Protein AF-A0A495J4G0-F1 (afdb_monomer)

Solvent-accessible surface area (backbone atoms only — not comparable to full-atom values): 15617 Å² total; per-residue (Å²): 133,83,73,42,35,78,76,38,64,40,70,70,38,23,49,53,36,48,46,42,37,74,75,69,42,95,67,77,63,79,20,62,27,40,72,68,53,30,53,53,43,18,54,50,26,50,77,69,77,44,84,57,79,32,56,48,41,74,70,51,37,48,70,65,69,39,56,66,73,53,63,82,43,43,45,28,32,48,46,50,63,84,43,67,72,68,42,60,78,54,37,58,76,72,38,59,36,37,38,30,38,38,18,34,32,61,70,50,60,38,87,38,26,70,60,52,57,51,52,34,55,77,56,71,35,30,31,29,44,28,31,41,63,42,80,72,101,38,58,33,69,49,30,43,51,36,44,57,74,65,66,80,67,53,82,39,72,47,29,40,47,47,28,44,36,55,61,88,45,86,63,66,75,59,46,68,54,38,54,86,38,22,71,61,46,50,47,40,53,52,50,31,45,54,52,46,21,72,74,62,72,35,76,33,27,42,31,33,35,54,64,47,43,43,71,43,54,60,57,66,79,92,54,56,88,42,51,31,29,37,47,32,76,46,75,55,83,56,79,74,50,79,74,43,93,67,58,46,30,36,36,37,27,78,68,28,80,54,94,27,38,81,61,58,36,35,28,29,32,35,59,52,54,70,70,53,53,51,38,54,7,30,52,77,52,70,86,86,128

Mean predicted aligned error: 11.17 Å

pLDDT: mean 90.35, std 12.32, range [34.84, 98.94]

Structure (mmCIF, N/CA/C/O backbone):
data_AF-A0A495J4G0-F1
#
_entry.id   AF-A0A495J4G0-F1
#
loop_
_atom_site.group_PDB
_atom_site.id
_atom_site.type_symbol
_atom_site.label_atom_id
_atom_site.label_alt_id
_atom_site.label_comp_id
_atom_site.label_asym_id
_atom_site.label_entity_id
_atom_site.label_seq_id
_atom_site.pdbx_PDB_ins_code
_atom_site.Cartn_x
_atom_site.Cartn_y
_atom_site.Cartn_z
_atom_site.occupancy
_atom_site.B_iso_or_equiv
_atom_site.auth_seq_id
_atom_site.auth_comp_id
_atom_site.auth_asym_id
_atom_site.auth_atom_id
_atom_site.pdbx_PDB_model_num
ATOM 1 N N . MET A 1 1 ? -2.382 1.631 24.108 1.00 50.94 1 MET A N 1
ATOM 2 C CA . MET A 1 1 ? -1.758 2.689 24.933 1.00 50.94 1 MET A CA 1
ATOM 3 C C . MET A 1 1 ? -1.250 2.067 26.217 1.00 50.94 1 MET A C 1
ATOM 5 O O . MET A 1 1 ? -1.996 1.306 26.824 1.00 50.94 1 MET A O 1
ATOM 9 N N . ASN A 1 2 ? -0.017 2.387 26.614 1.00 50.66 2 ASN A N 1
ATOM 10 C CA . ASN A 1 2 ? 0.461 2.075 27.957 1.00 50.66 2 ASN A CA 1
ATOM 11 C C . ASN A 1 2 ? -0.136 3.088 28.933 1.00 50.66 2 ASN A C 1
ATOM 13 O O . ASN A 1 2 ? -0.116 4.291 28.695 1.00 50.66 2 ASN A O 1
ATOM 17 N N . LEU A 1 3 ? -0.702 2.571 30.010 1.00 75.25 3 LEU A N 1
ATOM 18 C CA . LEU A 1 3 ? -1.289 3.334 31.098 1.00 75.25 3 LEU A CA 1
ATOM 19 C C . LEU A 1 3 ? -0.173 4.097 31.832 1.00 75.25 3 LEU A C 1
ATOM 21 O O . LEU A 1 3 ? 0.783 3.471 32.294 1.00 75.25 3 LEU A O 1
ATOM 25 N N . LEU A 1 4 ? -0.264 5.431 31.914 1.00 85.38 4 LEU A N 1
ATOM 26 C CA . LEU A 1 4 ? 0.698 6.220 32.694 1.00 85.38 4 LEU A CA 1
ATOM 27 C C . LEU A 1 4 ? 0.181 6.393 34.119 1.00 85.38 4 LEU A C 1
ATOM 29 O O . LEU A 1 4 ? -0.957 6.808 34.341 1.00 85.38 4 LEU A O 1
ATOM 33 N N . GLN A 1 5 ? 1.031 6.074 35.084 1.00 87.75 5 GLN A N 1
ATOM 34 C CA . GLN A 1 5 ? 0.703 6.095 36.504 1.00 87.75 5 GLN A CA 1
ATOM 35 C C . GLN A 1 5 ? 1.954 6.391 37.331 1.00 87.75 5 GLN A C 1
ATOM 37 O O . GLN A 1 5 ? 3.056 6.506 36.798 1.00 87.75 5 GLN A O 1
ATOM 42 N N . LEU A 1 6 ? 1.792 6.488 38.650 1.00 86.62 6 LEU A N 1
ATOM 43 C CA . LEU A 1 6 ? 2.905 6.689 39.574 1.00 86.62 6 LEU A CA 1
ATOM 44 C C . LEU A 1 6 ? 4.044 5.686 39.303 1.00 86.62 6 LEU A C 1
ATOM 46 O O . LEU A 1 6 ? 3.823 4.476 39.278 1.00 86.62 6 LEU A O 1
ATOM 50 N N . GLY A 1 7 ? 5.256 6.203 39.107 1.00 82.38 7 GLY A N 1
ATOM 51 C CA . GLY A 1 7 ? 6.447 5.414 38.781 1.00 82.38 7 GLY A CA 1
ATOM 52 C C . GLY A 1 7 ? 6.726 5.243 37.283 1.00 82.38 7 GLY A C 1
ATOM 53 O O . GLY A 1 7 ? 7.838 4.842 36.938 1.00 82.38 7 GLY 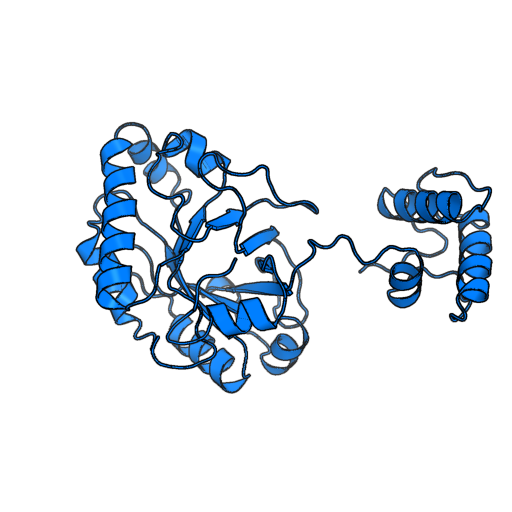A O 1
ATOM 54 N N . SER A 1 8 ? 5.787 5.586 36.391 1.00 86.50 8 SER A N 1
ATOM 55 C CA . SER A 1 8 ? 6.061 5.709 34.952 1.00 86.50 8 SER A CA 1
ATOM 56 C C . SER A 1 8 ? 7.143 6.765 34.701 1.00 86.50 8 SER A C 1
ATOM 58 O O . SER A 1 8 ? 7.200 7.783 35.392 1.00 86.50 8 SER A O 1
ATOM 60 N N . GLN A 1 9 ? 7.994 6.548 33.698 1.00 85.38 9 GLN A N 1
ATOM 61 C CA . GLN A 1 9 ? 9.044 7.491 33.300 1.00 85.38 9 GLN A CA 1
ATOM 62 C C . GLN A 1 9 ? 9.188 7.523 31.774 1.00 85.38 9 GLN A C 1
ATOM 64 O O . GLN A 1 9 ? 8.822 6.560 31.100 1.00 85.38 9 GLN A O 1
ATOM 69 N N . GLY A 1 10 ? 9.744 8.607 31.236 1.00 71.69 10 GLY A N 1
ATOM 70 C CA . GLY A 1 10 ? 10.072 8.754 29.818 1.00 71.69 10 GLY A CA 1
ATOM 71 C C . GLY A 1 10 ? 9.311 9.879 29.117 1.00 71.69 10 GLY A C 1
ATOM 72 O O . GLY A 1 10 ? 8.602 10.676 29.732 1.00 71.69 10 GLY A O 1
ATOM 73 N N . SER A 1 11 ? 9.468 9.949 27.796 1.00 70.12 11 SER A N 1
ATOM 74 C CA . SER A 1 11 ? 8.946 11.046 26.970 1.00 70.12 11 SER A CA 1
ATOM 75 C C . SER A 1 11 ? 7.420 11.171 27.006 1.00 70.12 11 SER A C 1
ATOM 77 O O . SER A 1 11 ? 6.904 12.283 26.943 1.00 70.12 11 SER A O 1
ATOM 79 N N . ASP A 1 12 ? 6.684 10.070 27.168 1.00 75.94 12 ASP A N 1
ATOM 80 C CA . ASP A 1 12 ? 5.218 10.112 27.261 1.00 75.94 12 ASP A CA 1
ATOM 81 C C . ASP A 1 12 ? 4.729 10.708 28.588 1.00 75.94 12 ASP A C 1
ATOM 83 O O . ASP A 1 12 ? 3.728 11.421 28.620 1.00 75.94 12 ASP A O 1
ATOM 87 N N . VAL A 1 13 ? 5.485 10.517 29.675 1.00 84.44 13 VAL A N 1
ATOM 88 C CA . VAL A 1 13 ? 5.234 11.212 30.944 1.00 84.44 13 VAL A CA 1
ATOM 89 C C . VAL A 1 13 ? 5.512 12.704 30.803 1.00 84.44 13 VAL A C 1
ATOM 91 O O . VAL A 1 13 ? 4.726 13.521 31.277 1.00 84.44 13 VAL A O 1
ATOM 94 N N . GLN A 1 14 ? 6.591 13.070 30.109 1.00 81.44 14 GLN A N 1
ATOM 95 C CA . GLN A 1 14 ? 6.932 14.471 29.873 1.00 81.44 14 GLN A CA 1
ATOM 96 C C . GLN A 1 14 ? 5.854 15.193 29.048 1.00 81.44 14 GLN A C 1
ATOM 98 O O . GLN A 1 14 ? 5.506 16.334 29.351 1.00 81.44 14 GLN A O 1
ATOM 103 N N . LYS A 1 15 ? 5.272 14.525 28.042 1.00 78.81 15 LYS A N 1
ATOM 104 C CA . LYS A 1 15 ? 4.130 15.048 27.269 1.00 78.81 15 LYS A CA 1
ATOM 105 C C . LYS A 1 15 ? 2.901 15.279 28.148 1.00 78.81 15 LYS A C 1
ATOM 107 O O . LYS A 1 15 ? 2.364 16.385 28.142 1.00 78.81 15 LYS A O 1
ATOM 112 N N . LEU A 1 16 ? 2.523 14.285 28.957 1.00 85.06 16 LEU A N 1
ATOM 113 C CA . LEU A 1 16 ? 1.426 14.414 29.919 1.00 85.06 16 LEU A CA 1
ATOM 114 C C . LEU A 1 16 ? 1.645 15.601 30.869 1.00 85.06 16 LEU A C 1
ATOM 116 O O . LEU A 1 16 ? 0.737 16.396 31.107 1.00 85.06 16 LEU A O 1
ATOM 120 N N . GLN A 1 17 ? 2.860 15.744 31.403 1.00 91.94 17 GLN A N 1
ATOM 121 C CA . GLN A 1 17 ? 3.210 16.857 32.284 1.00 91.94 17 GLN A CA 1
ATOM 122 C C . GLN A 1 17 ? 3.076 18.208 31.567 1.00 91.94 17 GLN A C 1
ATOM 124 O O . GLN A 1 17 ? 2.486 19.129 32.126 1.00 91.94 17 GLN A O 1
ATOM 129 N N . ASN A 1 18 ? 3.537 18.320 30.317 1.00 85.50 18 ASN A N 1
ATOM 130 C CA . ASN A 1 18 ? 3.384 19.535 29.511 1.00 85.50 18 ASN A CA 1
ATOM 131 C C . ASN A 1 18 ? 1.914 19.898 29.250 1.00 85.50 18 ASN A C 1
ATOM 133 O O . ASN A 1 18 ? 1.558 21.075 29.304 1.00 85.50 18 ASN A O 1
ATOM 137 N N . GLN A 1 19 ? 1.041 18.916 29.017 1.00 87.38 19 GLN A N 1
ATOM 138 C CA . GLN A 1 19 ? -0.396 19.168 28.846 1.00 87.38 19 GLN A CA 1
ATOM 139 C C . GLN A 1 19 ? -1.037 19.659 30.135 1.00 87.38 19 GLN A C 1
ATOM 141 O O . GLN A 1 19 ? -1.788 20.628 30.115 1.00 87.38 19 GLN A O 1
ATOM 146 N N . LEU A 1 20 ? -0.713 19.042 31.272 1.00 89.38 20 LEU A N 1
ATOM 147 C CA . LEU A 1 20 ? -1.178 19.522 32.572 1.00 89.38 20 LEU A CA 1
ATOM 148 C C . LEU A 1 20 ? -0.682 20.955 32.833 1.00 89.38 20 LEU A C 1
ATOM 150 O O . LEU A 1 20 ? -1.463 21.806 33.251 1.00 89.38 20 LEU A O 1
ATOM 154 N N . ILE A 1 21 ? 0.570 21.278 32.503 1.00 88.31 21 ILE A N 1
ATOM 155 C CA . ILE A 1 21 ? 1.082 22.656 32.596 1.00 88.31 21 ILE A CA 1
ATOM 156 C C . ILE A 1 21 ? 0.268 23.612 31.712 1.00 88.31 21 ILE A C 1
ATOM 158 O O . ILE A 1 21 ? -0.116 24.687 32.170 1.00 88.31 21 ILE A O 1
ATOM 162 N N . ALA A 1 22 ? -0.077 23.209 30.485 1.00 83.06 22 ALA A N 1
ATOM 163 C CA . ALA A 1 22 ? -0.925 23.997 29.588 1.00 83.06 22 ALA A CA 1
ATOM 164 C C . ALA A 1 22 ? -2.360 24.193 30.119 1.00 83.06 22 ALA A C 1
ATOM 166 O O . ALA A 1 22 ? -2.987 25.211 29.837 1.00 83.06 22 ALA A O 1
ATOM 167 N N . GLN A 1 23 ? -2.868 23.260 30.932 1.00 84.56 23 GLN A N 1
ATOM 168 C CA . GLN A 1 23 ? -4.138 23.396 31.661 1.00 84.56 23 GLN A CA 1
ATOM 169 C C . GLN A 1 23 ? -4.007 24.242 32.948 1.00 84.56 23 GLN A C 1
ATOM 171 O O . GLN A 1 23 ? -4.978 24.390 33.688 1.00 84.56 23 GLN A O 1
ATOM 176 N N . GLY A 1 24 ? -2.824 24.803 33.224 1.00 89.06 24 GLY A N 1
ATOM 177 C CA . GLY A 1 24 ? -2.555 25.705 34.347 1.00 89.06 24 GLY A CA 1
ATOM 178 C C . GLY A 1 24 ? -1.936 25.045 35.584 1.00 89.06 24 GLY A C 1
ATOM 179 O O . GLY A 1 24 ? -1.670 25.738 36.570 1.00 89.06 24 GLY A O 1
ATOM 180 N N . PHE A 1 25 ? -1.667 23.734 35.564 1.00 92.50 25 PHE A N 1
ATOM 181 C CA . PHE A 1 25 ? -1.083 23.034 36.712 1.00 92.50 25 PHE A CA 1
ATOM 182 C C . PHE A 1 25 ? 0.407 23.358 36.882 1.00 92.50 25 PHE A C 1
ATOM 184 O O . PHE A 1 25 ? 1.193 23.294 35.943 1.00 92.50 25 PHE A O 1
ATOM 191 N N . GLN A 1 26 ? 0.818 23.672 38.111 1.00 94.62 26 GLN A N 1
ATOM 192 C CA . GLN A 1 26 ? 2.204 24.026 38.435 1.00 94.62 26 GLN A CA 1
ATOM 193 C C . GLN A 1 26 ? 3.006 22.770 38.810 1.00 94.62 26 GLN A C 1
ATOM 195 O O . GLN A 1 26 ? 3.152 22.441 39.987 1.00 94.62 26 GLN A O 1
ATOM 200 N N . ILE A 1 27 ? 3.496 22.046 37.802 1.00 94.94 27 ILE A N 1
ATOM 201 C CA . ILE A 1 27 ? 4.360 20.863 37.951 1.00 94.94 27 ILE A CA 1
ATOM 202 C C . ILE A 1 27 ? 5.599 20.978 37.052 1.00 94.94 27 ILE A C 1
ATOM 204 O O . ILE A 1 27 ? 5.617 21.776 36.119 1.00 94.94 27 ILE A O 1
ATOM 208 N N . ALA A 1 28 ? 6.633 20.177 37.319 1.00 90.19 28 ALA A N 1
ATOM 209 C CA . ALA A 1 28 ? 7.776 20.040 36.418 1.00 90.19 28 ALA A CA 1
ATOM 210 C C . ALA A 1 28 ? 7.476 19.017 35.308 1.00 90.19 28 ALA A C 1
ATOM 212 O O . ALA A 1 28 ? 6.830 18.001 35.562 1.00 90.19 28 ALA A O 1
ATOM 213 N N . ALA A 1 29 ? 7.974 19.277 34.096 1.00 91.06 29 ALA A N 1
ATOM 214 C CA . ALA A 1 29 ? 7.963 18.335 32.975 1.00 91.06 29 ALA A CA 1
ATOM 215 C C . ALA A 1 29 ? 9.306 17.587 32.881 1.00 91.06 29 ALA A C 1
ATOM 217 O O . ALA A 1 29 ? 10.059 17.726 31.916 1.00 91.06 29 ALA A O 1
ATOM 218 N N . ASP A 1 30 ? 9.640 16.848 33.934 1.00 89.75 30 ASP A N 1
ATOM 219 C CA . ASP A 1 30 ? 10.908 16.124 34.095 1.00 89.75 30 ASP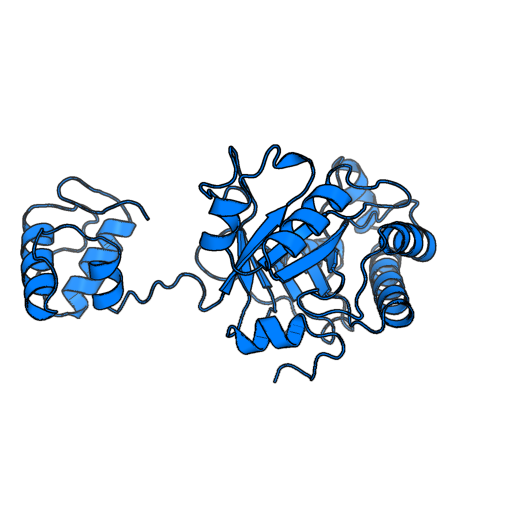 A CA 1
ATOM 220 C C . ASP A 1 30 ? 10.8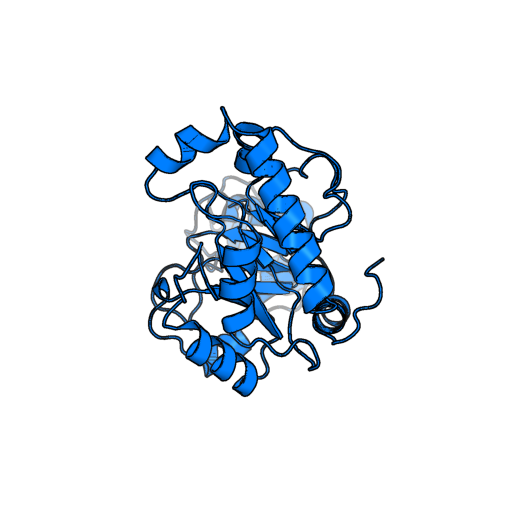88 14.698 33.514 1.00 89.75 30 ASP A C 1
ATOM 222 O O . ASP A 1 30 ? 11.903 14.004 33.535 1.00 89.75 30 ASP A O 1
ATOM 226 N N . GLY A 1 31 ? 9.747 14.258 32.976 1.00 86.38 31 GLY A N 1
ATOM 227 C CA . GLY A 1 31 ? 9.566 12.910 32.446 1.00 86.38 31 GLY A CA 1
ATOM 228 C C . GLY A 1 31 ? 9.432 11.836 33.525 1.00 86.38 31 GLY A C 1
ATOM 229 O O . GLY A 1 31 ? 9.519 10.656 33.194 1.00 86.38 31 GLY A O 1
ATOM 230 N N . ILE A 1 32 ? 9.211 12.206 34.792 1.00 93.69 32 ILE A N 1
ATOM 231 C CA . ILE A 1 32 ? 9.041 11.283 35.920 1.00 93.69 32 ILE A CA 1
ATOM 232 C C . ILE A 1 32 ? 7.636 11.440 36.506 1.00 93.69 32 ILE A C 1
ATOM 234 O O . ILE A 1 32 ? 7.269 12.482 37.044 1.00 93.69 32 ILE A O 1
ATOM 238 N N . PHE A 1 33 ? 6.832 10.376 36.463 1.00 91.44 33 PHE A N 1
ATOM 239 C CA . PHE A 1 33 ? 5.460 10.406 36.959 1.00 91.44 33 PHE A CA 1
ATOM 240 C C . PHE A 1 33 ? 5.493 10.213 38.475 1.00 91.44 33 PHE A C 1
ATOM 242 O O . PHE A 1 33 ? 5.277 9.118 39.000 1.00 91.44 33 PHE A O 1
ATOM 249 N N . GLY A 1 34 ? 5.821 11.291 39.182 1.00 94.88 34 GLY A N 1
ATOM 250 C CA . GLY A 1 34 ? 5.874 11.343 40.637 1.00 94.88 34 GLY A CA 1
ATOM 251 C C . GLY A 1 34 ? 4.541 11.738 41.288 1.00 94.88 34 GLY A C 1
ATOM 252 O O . GLY A 1 34 ? 3.547 12.002 40.601 1.00 94.88 34 GLY A O 1
ATOM 253 N N . PRO A 1 35 ? 4.515 11.847 42.631 1.00 95.81 35 PRO A N 1
ATOM 254 C CA . PRO A 1 35 ? 3.321 12.246 43.382 1.00 95.81 35 PRO A CA 1
ATOM 255 C C . PRO A 1 35 ? 2.731 13.596 42.942 1.00 95.81 35 PRO A C 1
ATOM 257 O O . PRO A 1 35 ? 1.514 13.761 42.946 1.00 95.81 35 PRO A O 1
ATOM 260 N N . GLY A 1 36 ? 3.576 14.543 42.513 1.00 94.31 36 GLY A N 1
ATOM 261 C CA . GLY A 1 36 ? 3.135 15.843 41.994 1.00 94.31 36 GLY A CA 1
ATOM 262 C C . GLY A 1 36 ? 2.320 15.726 40.701 1.00 94.31 36 GLY A C 1
ATOM 263 O O . GLY A 1 36 ? 1.228 16.285 40.610 1.00 94.31 36 GLY A O 1
ATOM 264 N N . THR A 1 37 ? 2.795 14.937 39.732 1.00 94.81 37 THR A N 1
ATOM 265 C CA . THR A 1 37 ? 2.067 14.654 38.482 1.00 94.81 37 THR A CA 1
ATOM 266 C C . THR A 1 37 ? 0.764 13.907 38.755 1.00 94.81 37 THR A C 1
ATOM 268 O O . THR A 1 37 ? -0.271 14.259 38.194 1.00 94.81 37 THR A O 1
ATOM 271 N N . GLN A 1 38 ? 0.776 12.932 39.671 1.00 95.62 38 GLN A N 1
ATOM 272 C CA . GLN A 1 38 ? -0.432 12.199 40.057 1.00 95.62 38 GLN A CA 1
ATOM 273 C C . GLN A 1 38 ? -1.498 13.113 40.678 1.00 95.62 38 GLN A C 1
ATOM 275 O O . GLN A 1 38 ? -2.678 12.995 40.350 1.00 95.62 38 GLN A O 1
ATOM 280 N N . ALA A 1 39 ? -1.097 14.026 41.567 1.00 96.00 39 ALA A N 1
ATOM 281 C CA . ALA A 1 39 ? -2.012 14.969 42.201 1.00 96.00 39 ALA A CA 1
ATOM 282 C C . ALA A 1 39 ? -2.632 15.938 41.180 1.00 96.00 39 ALA A C 1
ATOM 284 O O . ALA A 1 39 ? -3.852 16.116 41.177 1.00 96.00 39 ALA A O 1
ATOM 285 N N . ALA A 1 40 ? -1.817 16.498 40.279 1.00 95.50 40 ALA A N 1
ATOM 286 C CA . ALA A 1 40 ? -2.290 17.357 39.192 1.00 95.50 40 ALA A CA 1
ATOM 287 C C . ALA A 1 40 ? -3.266 16.617 38.263 1.00 95.50 40 ALA A C 1
ATOM 289 O O . ALA A 1 40 ? -4.323 17.147 37.922 1.00 95.50 40 ALA A O 1
ATOM 290 N N . LEU A 1 41 ? -2.970 15.359 37.923 1.00 95.12 41 LEU A N 1
ATOM 291 C CA . LEU A 1 41 ? -3.837 14.554 37.069 1.00 95.12 41 LEU A CA 1
ATOM 292 C C . LEU A 1 41 ? -5.194 14.257 37.716 1.00 95.12 41 LEU A C 1
ATOM 294 O O . LEU A 1 41 ? -6.218 14.360 37.046 1.00 95.12 41 LEU A O 1
ATOM 298 N N . LYS A 1 42 ? -5.232 13.950 39.020 1.00 93.88 42 LYS A N 1
ATOM 299 C CA . LYS A 1 42 ? -6.499 13.756 39.746 1.00 93.88 42 LYS A CA 1
ATOM 300 C C . LYS A 1 42 ? -7.360 15.012 39.732 1.00 93.88 42 LYS A C 1
ATOM 302 O O . LYS A 1 42 ? -8.558 14.924 39.482 1.00 93.88 42 LYS A O 1
ATOM 307 N N . GLN A 1 43 ? -6.762 16.175 39.984 1.00 93.56 43 GLN A N 1
ATOM 308 C CA . GLN A 1 43 ? -7.478 17.453 39.952 1.00 93.56 43 GLN A CA 1
ATOM 309 C C . GLN A 1 43 ? -8.016 17.756 38.551 1.00 93.56 43 GLN A C 1
ATOM 311 O O . GLN A 1 43 ? -9.171 18.152 38.392 1.00 93.56 43 GLN A O 1
ATOM 316 N N . TYR A 1 44 ? -7.202 17.499 37.530 1.00 93.00 44 TYR A N 1
ATOM 317 C CA . TYR A 1 44 ? -7.617 17.604 36.143 1.00 93.00 44 TYR A CA 1
ATOM 318 C C . TYR A 1 44 ? -8.811 16.687 35.827 1.00 93.00 44 TYR A C 1
ATOM 320 O O . TYR A 1 44 ? -9.836 17.165 35.341 1.00 93.00 44 TYR A O 1
ATOM 328 N N . GLN A 1 45 ? -8.731 15.398 36.167 1.00 93.38 45 GLN A N 1
ATOM 329 C CA . GLN A 1 45 ? -9.818 14.432 35.972 1.00 93.38 45 GLN A CA 1
ATOM 330 C C . GLN A 1 45 ? -11.115 14.887 36.659 1.00 93.38 45 GLN A C 1
ATOM 332 O O . GLN A 1 45 ? -12.172 14.877 36.029 1.00 93.38 45 GLN A O 1
ATOM 337 N N . GLN A 1 46 ? -11.032 15.371 37.905 1.00 91.75 46 GLN A N 1
ATOM 338 C CA . GLN A 1 46 ? -12.182 15.929 38.631 1.00 91.75 46 GLN A CA 1
ATOM 339 C C . GLN A 1 46 ? -12.805 17.110 37.881 1.00 91.75 46 GLN A C 1
ATOM 341 O O . GLN A 1 46 ? -14.021 17.152 37.709 1.00 91.75 46 GLN A O 1
ATOM 346 N N . SER A 1 47 ? -11.980 18.034 37.376 1.00 89.12 47 SER A N 1
ATOM 347 C CA . SER A 1 47 ? -12.446 19.208 36.620 1.00 89.12 47 SER A CA 1
ATOM 348 C C . SER A 1 47 ? -13.168 18.864 35.313 1.00 89.12 47 SER A C 1
ATOM 350 O O . SER A 1 47 ? -13.939 19.674 34.802 1.00 89.12 47 SER A O 1
ATOM 352 N N . LYS A 1 48 ? -12.929 17.665 34.770 1.00 86.12 48 LYS A N 1
ATOM 353 C CA . LYS A 1 48 ? -13.529 17.170 33.525 1.00 86.12 48 LYS A CA 1
ATOM 354 C C . LYS A 1 48 ? -14.647 16.153 33.752 1.00 86.12 48 LYS A C 1
ATOM 356 O O . LYS A 1 48 ? -15.167 15.608 32.785 1.00 86.12 48 LYS A O 1
ATOM 361 N N . GLY A 1 49 ? -15.023 15.891 35.007 1.00 87.19 49 GLY A N 1
ATOM 362 C CA . GLY A 1 49 ? -16.057 1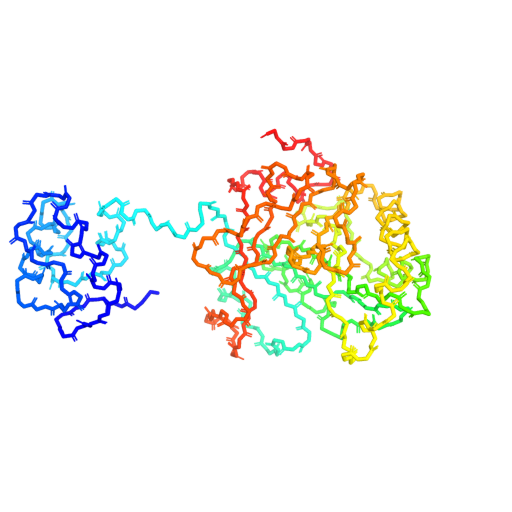4.909 35.344 1.00 87.19 49 GLY A CA 1
ATOM 363 C C . GLY A 1 49 ? -15.641 13.454 35.098 1.00 87.19 49 GLY A C 1
ATOM 364 O O . GLY A 1 49 ? -16.501 12.596 34.917 1.00 87.19 49 GLY A O 1
ATOM 365 N N . LEU A 1 50 ? -14.336 13.170 35.076 1.00 86.50 50 LEU A N 1
ATOM 366 C CA . LEU A 1 50 ? -13.785 11.821 34.941 1.00 86.50 50 LEU A CA 1
ATOM 367 C C . LEU A 1 50 ? -13.554 11.169 36.312 1.00 86.50 50 LEU A C 1
ATOM 369 O O . LEU A 1 50 ? -13.462 11.844 37.340 1.00 86.50 50 LEU A O 1
ATOM 373 N N . THR A 1 51 ? -13.367 9.847 36.321 1.00 89.44 51 THR A N 1
ATOM 374 C CA . THR A 1 51 ? -12.854 9.128 37.495 1.00 89.44 51 THR A CA 1
ATOM 375 C C . THR A 1 51 ? -11.471 9.662 37.871 1.00 89.44 51 THR A C 1
ATOM 377 O O . THR A 1 51 ? -10.532 9.585 37.086 1.00 89.44 51 THR A O 1
ATOM 380 N N . ALA A 1 52 ? -11.341 10.195 39.086 1.00 91.75 52 ALA A N 1
ATOM 381 C CA . ALA A 1 52 ? -10.125 10.835 39.589 1.00 91.75 52 ALA A CA 1
ATOM 382 C C . ALA A 1 52 ? -9.133 9.838 40.214 1.00 91.75 52 ALA A C 1
ATOM 384 O O . ALA A 1 52 ? -8.727 9.966 41.375 1.00 91.75 52 ALA A O 1
ATOM 385 N N . ASP A 1 53 ? -8.779 8.801 39.463 1.00 87.62 53 ASP A N 1
ATOM 386 C CA . ASP A 1 53 ? -7.882 7.729 39.904 1.00 87.62 53 ASP A CA 1
ATOM 387 C C . ASP A 1 53 ? -6.394 8.123 39.865 1.00 87.62 53 ASP A C 1
ATOM 389 O O . ASP A 1 53 ? -5.567 7.501 40.538 1.00 87.62 53 ASP A O 1
ATOM 393 N N . GLY A 1 54 ? -6.046 9.221 39.187 1.00 88.00 54 GLY A N 1
ATOM 394 C CA . GLY A 1 54 ? -4.667 9.676 39.014 1.00 88.00 54 GLY A CA 1
ATOM 395 C C . GLY A 1 54 ? -3.884 8.817 38.033 1.00 88.00 54 GLY A C 1
ATOM 396 O O . GLY A 1 54 ? -2.658 8.749 38.129 1.00 88.00 54 GLY A O 1
ATOM 397 N N . ILE A 1 55 ? -4.597 8.160 37.122 1.00 87.69 55 ILE A N 1
ATOM 398 C CA . ILE A 1 55 ? -4.064 7.324 36.060 1.00 87.69 55 ILE A CA 1
ATOM 399 C C . ILE A 1 55 ? -4.416 7.965 34.712 1.00 87.69 55 ILE A C 1
ATOM 401 O O . ILE A 1 55 ? -5.574 8.270 34.417 1.00 87.69 55 ILE A O 1
ATOM 405 N N . ALA A 1 56 ? -3.418 8.161 33.850 1.00 80.62 56 ALA A N 1
ATOM 406 C CA . ALA A 1 56 ? -3.669 8.637 32.494 1.00 80.62 56 ALA A CA 1
ATOM 407 C C . ALA A 1 56 ? -4.025 7.435 31.610 1.00 80.62 56 ALA A C 1
ATOM 409 O O . ALA A 1 56 ? -3.156 6.751 31.065 1.00 80.62 56 ALA A O 1
ATOM 410 N N . GLY A 1 57 ? -5.324 7.138 31.553 1.00 74.19 57 GLY A N 1
ATOM 411 C CA . GLY A 1 57 ? -5.931 6.198 30.614 1.00 74.19 57 GLY A CA 1
ATOM 412 C C . GLY A 1 57 ? -6.614 6.918 29.448 1.00 74.19 57 GLY A C 1
ATOM 413 O O . GLY A 1 57 ? -6.598 8.144 29.364 1.00 74.19 57 GLY A O 1
ATOM 414 N N . ALA A 1 58 ? -7.258 6.155 28.562 1.00 71.44 58 ALA A N 1
ATOM 415 C CA . ALA A 1 58 ? -7.860 6.669 27.325 1.00 71.44 58 ALA A CA 1
ATOM 416 C C . ALA A 1 58 ? -8.796 7.878 27.538 1.00 71.44 58 ALA A C 1
ATOM 418 O O . ALA A 1 58 ? -8.696 8.864 26.812 1.00 71.44 58 ALA A O 1
ATOM 419 N N . ASN A 1 59 ? -9.645 7.841 28.571 1.00 74.31 59 ASN A N 1
ATOM 420 C CA . ASN A 1 59 ? -10.564 8.941 28.889 1.00 74.31 59 ASN A CA 1
ATOM 421 C C . ASN A 1 59 ? -9.825 10.206 29.353 1.00 74.31 59 ASN A C 1
ATOM 423 O O . ASN A 1 59 ? -10.222 11.318 29.016 1.00 74.31 59 ASN A O 1
ATOM 427 N N . THR A 1 60 ? -8.740 10.037 30.115 1.00 81.12 60 THR A N 1
ATOM 428 C CA . THR A 1 60 ? -7.913 11.143 30.609 1.00 81.12 60 THR A CA 1
ATOM 429 C C . THR A 1 60 ? -7.181 11.830 29.459 1.00 81.12 60 THR A C 1
ATOM 431 O O . THR A 1 60 ? -7.196 13.056 29.385 1.00 81.12 60 THR A O 1
ATOM 434 N N . PHE A 1 61 ? -6.602 11.051 28.538 1.00 75.44 61 PHE A N 1
ATOM 435 C CA . PHE A 1 61 ? -5.966 11.587 27.332 1.00 75.44 61 PHE A CA 1
ATOM 436 C C . PHE A 1 61 ? -6.982 12.311 26.447 1.00 75.44 61 PHE A C 1
ATOM 438 O O . PHE A 1 61 ? -6.793 13.486 26.154 1.00 75.44 61 PHE A O 1
ATOM 445 N N . SER A 1 62 ? -8.124 11.681 26.157 1.00 71.62 62 SER A N 1
ATOM 446 C CA . SER A 1 62 ? -9.194 12.302 25.366 1.00 71.62 62 SER A CA 1
ATOM 447 C C . SER A 1 62 ? -9.649 13.653 25.931 1.00 71.62 62 SER A C 1
ATOM 449 O O . SER A 1 62 ? -9.890 14.588 25.170 1.00 71.62 62 SER A O 1
ATOM 451 N N . ALA A 1 63 ? -9.735 13.791 27.257 1.00 77.38 63 ALA A N 1
ATOM 452 C CA . ALA A 1 63 ? -10.116 15.054 27.872 1.00 77.38 63 ALA A CA 1
ATOM 453 C C . ALA A 1 63 ? -9.021 16.132 27.768 1.00 77.38 63 ALA A C 1
ATOM 455 O O . ALA A 1 63 ? -9.359 17.311 27.609 1.00 77.38 63 ALA A O 1
ATOM 456 N N . LEU A 1 64 ? -7.730 15.764 27.859 1.00 73.88 64 LEU A N 1
ATOM 457 C CA . LEU A 1 64 ? -6.570 16.680 27.932 1.00 73.88 64 LEU A CA 1
ATOM 458 C C . LEU A 1 64 ? -6.353 17.542 26.685 1.00 73.88 64 LEU A C 1
ATOM 460 O O . LEU A 1 64 ? -5.404 18.321 26.640 1.00 73.88 64 LEU A O 1
ATOM 464 N N . GLY A 1 65 ? -7.221 17.431 25.679 1.00 60.00 65 GLY A N 1
ATOM 465 C CA . GLY A 1 65 ? -6.928 17.947 24.348 1.00 60.00 65 GLY A CA 1
ATOM 466 C C . GLY A 1 65 ? -5.889 17.087 23.629 1.00 60.00 65 GLY A C 1
ATOM 467 O O . GLY A 1 65 ? -5.641 17.319 22.452 1.00 60.00 65 GLY A O 1
ATOM 468 N N . ASP A 1 66 ? -5.408 16.027 24.288 1.00 45.59 66 ASP A N 1
ATOM 469 C CA . ASP A 1 66 ? -4.947 14.793 23.665 1.00 45.59 66 ASP A CA 1
ATOM 470 C C . ASP A 1 66 ? -6.160 14.022 23.122 1.00 45.59 66 ASP A C 1
ATOM 472 O O . ASP A 1 66 ? -6.370 12.829 23.359 1.00 45.59 66 ASP A O 1
ATOM 476 N N . SER A 1 67 ? -6.938 14.705 22.274 1.00 34.84 67 SER A N 1
ATOM 477 C CA . SER A 1 67 ? -7.286 14.077 21.010 1.00 34.84 67 SER A CA 1
ATOM 478 C C . SER A 1 67 ? -5.977 13.523 20.504 1.00 34.84 67 SER A C 1
ATOM 480 O O . SER A 1 67 ? -5.067 14.284 20.184 1.00 34.84 67 SER A O 1
ATOM 482 N N . VAL A 1 68 ? -5.850 12.210 20.612 1.00 38.31 68 VAL A N 1
ATOM 483 C CA . VAL A 1 68 ? -4.695 11.461 20.185 1.00 38.31 68 VAL A CA 1
ATOM 484 C C . VAL A 1 68 ? -4.216 12.107 18.885 1.00 38.31 68 VAL A C 1
ATOM 486 O O . VAL A 1 68 ? -4.901 12.013 17.875 1.00 38.31 68 VAL A O 1
ATOM 489 N N . THR A 1 69 ? -3.058 12.771 18.882 1.00 36.12 69 THR A N 1
ATOM 490 C CA . THR A 1 69 ? -2.309 12.976 17.638 1.00 36.12 69 THR A CA 1
ATOM 491 C C . THR A 1 69 ? -1.607 11.659 17.299 1.00 36.12 69 THR A C 1
ATOM 493 O O . THR A 1 69 ? -0.429 11.596 16.981 1.00 36.12 69 THR A O 1
ATOM 496 N N . THR A 1 70 ? -2.358 10.553 17.366 1.00 37.53 70 THR A N 1
ATOM 497 C CA . THR A 1 70 ? -2.399 9.616 16.254 1.00 37.53 70 THR A CA 1
ATOM 498 C C . THR A 1 70 ? -2.761 10.479 15.074 1.00 37.53 70 THR A C 1
ATOM 500 O O . THR A 1 70 ? -3.678 11.289 15.200 1.00 37.53 70 THR A O 1
ATOM 503 N N . ALA A 1 71 ? -2.022 10.358 13.982 1.00 42.62 71 ALA A N 1
ATOM 504 C CA . ALA A 1 71 ? -2.448 10.822 12.672 1.00 42.62 71 ALA A CA 1
ATOM 505 C C . ALA A 1 71 ? -3.975 11.013 12.617 1.00 42.62 71 ALA A C 1
ATOM 507 O O . ALA A 1 71 ? -4.714 10.053 12.843 1.00 42.62 71 ALA A O 1
ATOM 508 N N . THR A 1 72 ? -4.446 12.244 12.438 1.00 56.16 72 THR A N 1
ATOM 509 C CA . THR A 1 72 ? -5.863 12.505 12.181 1.00 56.16 72 THR A CA 1
ATOM 510 C C . THR A 1 72 ? -6.254 11.647 10.985 1.00 56.16 72 THR A C 1
ATOM 512 O O . THR A 1 72 ? -5.773 11.894 9.880 1.00 56.16 72 THR A O 1
ATOM 515 N N . GLY A 1 73 ? -6.993 10.566 11.221 1.00 69.12 73 GLY A N 1
ATOM 516 C CA . GLY A 1 73 ? -7.238 9.581 10.186 1.00 69.12 73 GLY A CA 1
ATOM 517 C C . GLY A 1 73 ? -7.703 8.233 10.707 1.00 69.12 73 GLY A C 1
ATOM 518 O O . GLY A 1 73 ? -7.639 7.915 11.897 1.00 69.12 73 GLY A O 1
ATOM 519 N N . ILE A 1 74 ? -8.207 7.431 9.783 1.00 88.44 74 ILE A N 1
ATOM 520 C CA . ILE A 1 74 ? -8.823 6.144 10.080 1.00 88.44 74 ILE A CA 1
ATOM 521 C C . ILE A 1 74 ? -7.760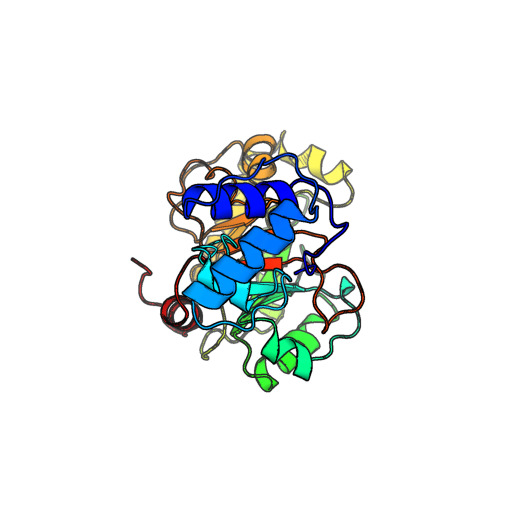 5.061 10.118 1.00 88.44 74 ILE A C 1
ATOM 523 O O . ILE A 1 74 ? -6.915 4.987 9.234 1.00 88.44 74 ILE A O 1
ATOM 527 N N . ARG A 1 75 ? -7.808 4.190 11.127 1.00 93.75 75 ARG A N 1
ATOM 528 C CA . ARG A 1 75 ? -6.826 3.117 11.293 1.00 93.75 75 ARG A CA 1
ATOM 529 C C . ARG A 1 75 ? -7.101 1.931 10.367 1.00 93.75 75 ARG A C 1
ATOM 531 O O . ARG A 1 75 ? -8.228 1.430 10.304 1.00 93.75 75 ARG A O 1
ATOM 538 N N . GLY A 1 76 ? -6.038 1.418 9.762 1.00 97.62 76 GLY A N 1
ATOM 539 C CA . GLY A 1 76 ? -6.005 0.138 9.066 1.00 97.62 76 GLY A CA 1
ATOM 540 C C . GLY A 1 76 ? -4.695 -0.607 9.288 1.00 97.62 76 GLY A C 1
ATOM 541 O O . GLY A 1 76 ? -3.889 -0.236 10.149 1.00 97.62 76 GLY A O 1
ATOM 542 N N . ILE A 1 77 ? -4.533 -1.686 8.533 1.00 98.50 77 ILE A N 1
ATOM 543 C CA . ILE A 1 77 ? -3.306 -2.479 8.439 1.00 98.50 77 ILE A CA 1
ATOM 544 C C . ILE A 1 77 ? -3.126 -2.966 7.004 1.00 98.50 77 ILE A C 1
ATOM 546 O O . ILE A 1 77 ? -4.090 -3.012 6.227 1.00 98.50 77 ILE A O 1
ATOM 550 N N . ASP A 1 78 ? -1.948 -3.484 6.708 1.00 98.81 78 ASP A N 1
ATOM 551 C CA . ASP A 1 78 ? -1.729 -4.326 5.550 1.00 98.81 78 ASP A CA 1
ATOM 552 C C . ASP A 1 78 ? -1.112 -5.674 5.938 1.00 98.81 78 ASP A C 1
ATOM 554 O O . ASP A 1 78 ? -0.449 -5.829 6.965 1.00 98.81 78 ASP A O 1
ATOM 558 N N . ILE A 1 79 ? -1.485 -6.710 5.184 1.00 98.69 79 ILE A N 1
ATOM 559 C CA . ILE A 1 79 ? -1.179 -8.103 5.515 1.00 98.69 79 ILE A CA 1
ATOM 560 C C . ILE A 1 79 ? -0.727 -8.904 4.297 1.00 98.69 79 ILE A C 1
ATOM 562 O O . ILE A 1 79 ? -1.114 -8.650 3.157 1.00 98.69 79 ILE A O 1
ATOM 566 N N . SER A 1 80 ? 0.031 -9.960 4.557 1.00 98.56 80 SER A N 1
ATOM 567 C CA . SER A 1 80 ? 0.484 -10.966 3.596 1.00 98.56 80 SER A CA 1
ATOM 568 C C . SER A 1 80 ? 0.448 -12.363 4.230 1.00 98.56 80 SER A C 1
ATOM 570 O O . SER A 1 80 ? -0.019 -12.546 5.358 1.00 98.56 80 SER A O 1
ATOM 572 N N . HIS A 1 81 ? 0.987 -13.368 3.539 1.00 97.94 81 HIS A N 1
ATOM 573 C CA . HIS A 1 81 ? 1.212 -14.697 4.112 1.00 97.94 81 HIS A CA 1
ATOM 574 C C . HIS A 1 81 ? 2.092 -14.715 5.375 1.00 97.94 81 HIS A C 1
ATOM 576 O O . HIS A 1 81 ? 2.057 -15.696 6.117 1.00 97.94 81 HIS A O 1
ATOM 582 N N . ASN A 1 82 ? 2.849 -13.648 5.654 1.00 97.00 82 ASN A N 1
ATOM 583 C CA . ASN A 1 82 ? 3.732 -13.574 6.819 1.00 97.00 82 ASN A CA 1
ATOM 584 C C . ASN A 1 82 ? 2.997 -13.321 8.145 1.00 97.00 82 ASN A C 1
ATOM 586 O O . ASN A 1 82 ? 3.555 -13.597 9.203 1.00 97.00 82 ASN A O 1
ATOM 590 N N . ASN A 1 83 ? 1.750 -12.837 8.121 1.00 97.00 83 ASN A N 1
ATOM 591 C CA . ASN A 1 83 ? 1.027 -12.476 9.349 1.00 97.00 83 ASN A CA 1
ATOM 592 C C . ASN A 1 83 ? 0.336 -13.671 10.034 1.00 97.00 83 ASN A C 1
ATOM 594 O O . ASN A 1 83 ? -0.297 -13.512 11.077 1.00 97.00 83 ASN A O 1
ATOM 598 N N . GLY A 1 84 ? 0.474 -14.879 9.478 1.00 92.50 84 GLY A N 1
ATOM 599 C CA . GLY A 1 84 ? 0.012 -16.115 10.102 1.00 92.50 84 GLY A CA 1
ATOM 600 C C . GLY A 1 84 ? -1.506 -16.177 10.305 1.00 92.50 84 GLY A C 1
ATOM 601 O O . GLY A 1 84 ? -2.292 -15.768 9.451 1.00 92.50 84 GLY A O 1
ATOM 602 N N . ALA A 1 85 ? -1.929 -16.765 11.427 1.00 93.75 85 ALA A N 1
ATOM 603 C CA . ALA A 1 85 ? -3.343 -16.902 11.763 1.00 93.75 85 ALA A CA 1
ATOM 604 C C . ALA A 1 85 ? -3.911 -15.589 12.324 1.00 93.75 85 ALA A C 1
ATOM 606 O O . ALA A 1 85 ? -3.367 -15.027 13.273 1.00 93.75 85 ALA A O 1
ATOM 607 N N . ILE A 1 86 ? -5.049 -15.157 11.777 1.00 95.75 86 ILE A N 1
ATOM 608 C CA . ILE A 1 86 ? -5.714 -13.895 12.123 1.00 95.75 86 ILE A CA 1
ATOM 609 C C . ILE A 1 86 ? -7.056 -14.188 12.801 1.00 95.75 86 ILE A C 1
ATOM 611 O O . ILE A 1 86 ? -7.875 -14.956 12.285 1.00 95.75 86 ILE A O 1
ATOM 615 N N . ASN A 1 87 ? -7.313 -13.553 13.947 1.00 93.00 87 ASN A N 1
ATOM 616 C CA . ASN A 1 87 ? -8.630 -13.569 14.579 1.00 93.00 87 ASN A CA 1
ATOM 617 C C . ASN A 1 87 ? -9.529 -12.482 13.970 1.00 93.00 87 ASN A C 1
ATOM 619 O O . ASN A 1 87 ? -9.546 -11.337 14.418 1.00 93.00 87 ASN A O 1
ATOM 623 N N . TRP A 1 88 ? -10.310 -12.870 12.964 1.00 90.25 88 TRP A N 1
ATOM 624 C CA . TRP A 1 88 ? -11.170 -11.970 12.186 1.00 90.25 88 TRP A CA 1
ATOM 625 C C . TRP A 1 88 ? -12.245 -11.244 13.005 1.00 90.25 88 TRP A C 1
ATOM 627 O O . TRP A 1 88 ? -12.587 -10.109 12.685 1.00 90.25 88 TRP A O 1
ATOM 637 N N . ALA A 1 89 ? -12.767 -11.874 14.064 1.00 82.94 89 ALA A N 1
ATOM 638 C CA . ALA A 1 89 ? -13.790 -11.263 14.912 1.00 82.94 89 ALA A CA 1
ATOM 639 C C . ALA A 1 89 ? -13.217 -10.112 15.746 1.00 82.94 89 ALA A C 1
ATOM 641 O O . ALA A 1 89 ? -13.865 -9.083 15.902 1.00 82.94 89 ALA A O 1
ATOM 642 N N . ILE A 1 90 ? -11.989 -10.275 16.247 1.00 84.50 90 ILE A N 1
ATOM 643 C CA . ILE A 1 90 ? -11.278 -9.202 16.947 1.00 84.50 90 ILE A CA 1
ATOM 644 C C . ILE A 1 90 ? -10.845 -8.130 15.945 1.00 84.50 90 ILE A C 1
ATOM 646 O O . ILE A 1 90 ? -11.059 -6.949 16.202 1.00 84.50 90 ILE A O 1
ATOM 650 N N . LEU A 1 91 ? -10.319 -8.528 14.782 1.00 87.75 91 LEU A N 1
ATOM 651 C CA . LEU A 1 91 ? -9.828 -7.598 13.762 1.00 87.75 91 LEU A CA 1
ATOM 652 C C . LEU A 1 91 ? -10.889 -6.561 13.365 1.00 87.75 91 LEU A C 1
ATOM 654 O O . LEU A 1 91 ? -10.589 -5.373 13.321 1.00 87.75 91 LEU A O 1
ATOM 658 N N . ALA A 1 92 ? -12.140 -6.989 13.167 1.00 82.25 92 ALA A N 1
ATOM 659 C CA . ALA A 1 92 ? -13.258 -6.109 12.810 1.00 82.25 92 ALA A CA 1
ATOM 660 C C . ALA A 1 92 ? -13.557 -5.006 13.845 1.00 82.25 92 ALA A C 1
ATOM 662 O O . ALA A 1 92 ? -14.264 -4.051 13.541 1.00 82.25 92 ALA A O 1
ATOM 663 N N . THR A 1 93 ? -13.034 -5.135 15.067 1.00 78.56 93 THR A N 1
ATOM 664 C CA . THR A 1 93 ? -13.166 -4.133 16.136 1.00 78.56 93 THR A CA 1
ATOM 665 C C . THR A 1 93 ? -11.944 -3.220 16.266 1.00 78.56 93 THR A C 1
ATOM 667 O O . THR A 1 93 ? -12.011 -2.208 16.958 1.00 78.56 93 THR A O 1
ATOM 670 N N . GLU A 1 94 ? -10.825 -3.561 15.617 1.00 86.38 94 GLU A N 1
ATOM 671 C CA . GLU A 1 94 ? -9.535 -2.875 15.774 1.00 86.38 94 GLU A CA 1
ATOM 672 C C . GLU A 1 94 ? -9.166 -1.983 14.582 1.00 86.38 94 GLU A C 1
ATOM 674 O O . GLU A 1 94 ? -8.369 -1.052 14.741 1.00 86.38 94 GLU A O 1
ATOM 679 N N . VAL A 1 95 ? -9.717 -2.271 13.398 1.00 93.62 95 VAL A N 1
ATOM 680 C CA . VAL A 1 95 ? -9.385 -1.593 12.137 1.00 93.62 95 VAL A CA 1
ATOM 681 C C . VAL A 1 95 ? -10.627 -1.318 11.299 1.00 93.62 95 VAL A C 1
ATOM 683 O O . VAL A 1 95 ? -11.639 -2.002 11.417 1.00 93.62 95 VAL A O 1
ATOM 686 N N . SER A 1 96 ? -10.534 -0.323 10.420 1.00 94.31 96 SER A N 1
ATOM 687 C CA . SER A 1 96 ? -11.597 0.010 9.462 1.00 94.31 96 SER A CA 1
ATOM 688 C C . SER A 1 96 ? -11.303 -0.473 8.044 1.00 94.31 96 SER A C 1
ATOM 690 O O . SER A 1 96 ? -12.236 -0.723 7.283 1.00 94.31 96 SER A O 1
ATOM 692 N N . PHE A 1 97 ? -10.024 -0.629 7.686 1.00 98.56 97 PHE A N 1
ATOM 693 C CA . PHE A 1 97 ? -9.619 -1.184 6.399 1.00 98.56 97 PHE A CA 1
ATOM 694 C C . PHE A 1 97 ? -8.409 -2.111 6.502 1.00 98.56 97 PHE A C 1
ATOM 696 O O . PHE A 1 97 ? -7.636 -2.031 7.460 1.00 98.56 97 PHE A O 1
ATOM 703 N N . VAL A 1 98 ? -8.250 -2.969 5.490 1.00 98.88 98 VAL A N 1
ATOM 704 C CA . VAL A 1 98 ? -7.093 -3.857 5.332 1.00 98.88 98 VAL A CA 1
ATOM 705 C C . VAL A 1 98 ? -6.656 -3.965 3.869 1.00 98.88 98 VAL A C 1
ATOM 707 O O . VAL A 1 98 ? -7.459 -4.336 3.013 1.00 98.88 98 VAL A O 1
ATOM 710 N N . TYR A 1 99 ? -5.379 -3.733 3.569 1.00 98.94 99 TYR A N 1
ATOM 711 C CA . TYR A 1 99 ? -4.791 -4.147 2.288 1.00 98.94 99 TYR A CA 1
ATOM 712 C C . TYR A 1 99 ? -4.169 -5.544 2.394 1.00 98.94 99 TYR A C 1
ATOM 714 O O . TYR A 1 99 ? -3.585 -5.908 3.407 1.00 98.94 99 TYR A O 1
ATOM 722 N N . CYS A 1 100 ? -4.305 -6.365 1.355 1.00 98.88 100 CYS A N 1
ATOM 723 C CA . CYS A 1 100 ? -3.713 -7.702 1.295 1.00 98.88 100 CYS A CA 1
ATOM 724 C C . CYS A 1 100 ? -2.709 -7.801 0.149 1.00 98.88 100 CYS A C 1
ATOM 726 O O . CYS A 1 100 ? -3.037 -7.440 -0.985 1.00 98.88 100 CYS A O 1
ATOM 728 N N . LYS A 1 101 ? -1.538 -8.396 0.395 1.00 98.88 101 LYS A N 1
ATOM 729 C CA . LYS A 1 101 ? -0.636 -8.795 -0.686 1.00 98.88 101 LYS A CA 1
ATOM 730 C C . LYS A 1 101 ? -1.380 -9.748 -1.599 1.00 98.88 101 LYS A C 1
ATOM 732 O O . LYS A 1 101 ? -1.833 -10.796 -1.150 1.00 98.88 101 LYS A O 1
ATOM 737 N N . ALA A 1 102 ? -1.517 -9.388 -2.867 1.00 98.88 102 ALA A N 1
ATOM 738 C CA . ALA A 1 102 ? -2.177 -10.226 -3.858 1.00 98.88 102 ALA A CA 1
ATOM 739 C C . ALA A 1 102 ? -1.152 -11.015 -4.670 1.00 98.88 102 ALA A C 1
ATOM 741 O O . ALA A 1 102 ? -1.294 -12.220 -4.882 1.00 98.88 102 ALA A O 1
ATOM 742 N N . SER A 1 103 ? -0.112 -10.333 -5.141 1.00 98.88 103 SER A N 1
ATOM 743 C CA . SER A 1 103 ? 0.874 -10.910 -6.051 1.00 98.88 103 SER A CA 1
ATOM 744 C C . SER A 1 103 ? 2.204 -10.164 -5.996 1.00 98.88 103 SER A C 1
ATOM 746 O O . SER A 1 103 ? 2.317 -9.106 -5.376 1.00 98.88 103 SER A O 1
ATOM 748 N N . GLN A 1 104 ? 3.221 -10.749 -6.622 1.00 98.69 104 GLN A N 1
ATOM 749 C CA . GLN A 1 104 ? 4.539 -10.150 -6.778 1.00 98.69 104 GLN A CA 1
ATOM 750 C C . GLN A 1 104 ? 5.166 -10.568 -8.107 1.00 98.69 104 GLN A C 1
ATOM 752 O O . GLN A 1 104 ? 5.164 -11.756 -8.456 1.00 98.69 104 GLN A O 1
ATOM 757 N N . GLY A 1 105 ? 5.747 -9.605 -8.821 1.00 98.31 105 GLY A N 1
ATOM 758 C CA . GLY A 1 105 ? 6.473 -9.869 -10.057 1.00 98.31 105 GLY A CA 1
ATOM 759 C C . GLY A 1 105 ? 5.646 -10.644 -11.085 1.00 98.31 105 GLY A C 1
ATOM 760 O O . GLY A 1 105 ? 4.423 -10.536 -11.158 1.00 98.31 105 GLY A O 1
ATOM 761 N N . ASN A 1 106 ? 6.317 -11.479 -11.875 1.00 98.25 106 ASN A N 1
ATOM 762 C CA . ASN A 1 106 ? 5.694 -12.137 -13.026 1.00 98.25 106 ASN A CA 1
ATOM 763 C C . ASN A 1 106 ? 4.697 -13.254 -12.679 1.00 98.25 106 ASN A C 1
ATOM 765 O O . ASN A 1 106 ? 3.886 -13.615 -13.527 1.00 98.25 106 ASN A O 1
ATOM 769 N N . SER A 1 107 ? 4.789 -13.873 -11.498 1.00 97.69 107 SER A N 1
ATOM 770 C CA . SER A 1 107 ? 4.030 -15.109 -11.235 1.00 97.69 107 SER A CA 1
ATOM 771 C C . SER A 1 107 ? 3.721 -15.421 -9.777 1.00 97.69 107 SER A C 1
ATOM 773 O O . SER A 1 107 ? 2.889 -16.293 -9.521 1.00 97.69 107 SER A O 1
ATOM 775 N N . PHE A 1 108 ? 4.368 -14.769 -8.805 1.00 98.56 108 PHE A N 1
ATOM 776 C CA . PHE A 1 108 ? 4.095 -15.087 -7.409 1.00 98.56 108 PHE A CA 1
ATOM 777 C C . PHE A 1 108 ? 2.696 -14.595 -7.040 1.00 98.56 108 PHE A C 1
ATOM 779 O O . PHE A 1 108 ? 2.339 -13.440 -7.291 1.00 98.56 108 PHE A O 1
ATOM 786 N N . LYS A 1 109 ? 1.931 -15.487 -6.417 1.00 98.75 109 LYS A N 1
ATOM 787 C CA . LYS A 1 109 ? 0.630 -15.234 -5.806 1.00 98.75 109 LYS A CA 1
ATOM 788 C C . LYS A 1 109 ? 0.790 -15.417 -4.314 1.00 98.75 109 LYS A C 1
ATOM 790 O O . LYS A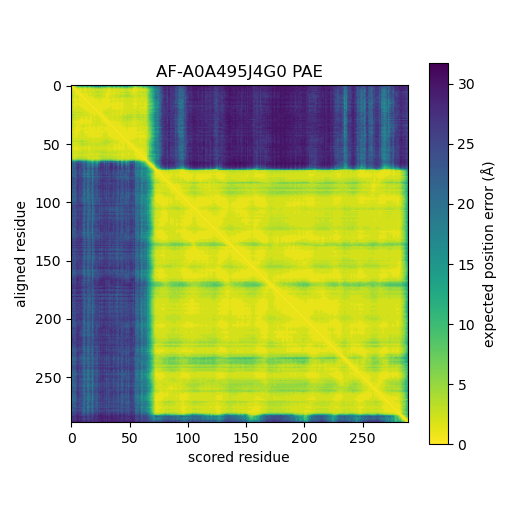 1 109 ? 1.326 -16.443 -3.894 1.00 98.75 109 LYS A O 1
ATOM 795 N N . ASP A 1 110 ? 0.323 -14.458 -3.526 1.00 98.81 110 ASP A N 1
ATOM 796 C CA . ASP A 1 110 ? 0.341 -14.653 -2.083 1.00 98.81 110 ASP A CA 1
ATOM 797 C C . ASP A 1 110 ? -0.622 -15.804 -1.724 1.00 98.81 110 ASP A C 1
ATOM 799 O O . ASP A 1 110 ? -1.806 -15.747 -2.078 1.00 98.81 110 ASP A O 1
ATOM 803 N N . PRO A 1 111 ? -0.139 -16.871 -1.062 1.00 98.62 111 PRO A N 1
ATOM 804 C CA . PRO A 1 111 ? -0.944 -18.063 -0.807 1.00 98.62 111 PRO A CA 1
ATOM 805 C C . PRO A 1 111 ? -2.114 -17.801 0.148 1.00 98.62 111 PRO A C 1
ATOM 807 O O . PRO A 1 111 ? -3.080 -18.562 0.147 1.00 98.62 111 PRO A O 1
ATOM 810 N N . MET A 1 112 ? -2.057 -16.725 0.939 1.00 98.50 112 MET A N 1
ATOM 811 C CA . MET A 1 112 ? -3.116 -16.346 1.868 1.00 98.50 112 MET A CA 1
ATOM 812 C C . MET A 1 112 ? -4.108 -15.353 1.261 1.00 98.50 112 MET A C 1
ATOM 814 O O . MET A 1 112 ? -5.165 -15.137 1.854 1.00 98.50 112 MET A O 1
ATOM 818 N N . PHE A 1 113 ? -3.832 -14.785 0.079 1.00 98.75 113 PHE A N 1
ATOM 819 C CA . PHE A 1 113 ? -4.643 -13.714 -0.503 1.00 98.75 113 PHE A CA 1
ATOM 820 C C . PHE A 1 113 ? -6.132 -14.063 -0.592 1.00 98.75 113 PHE A C 1
ATOM 822 O O . PHE A 1 113 ? -6.962 -13.347 -0.039 1.00 98.75 113 PHE A O 1
ATOM 829 N N . GLN A 1 114 ? -6.480 -15.184 -1.235 1.00 98.44 114 GLN A N 1
ATOM 830 C CA . GLN A 1 114 ? -7.885 -15.569 -1.437 1.00 98.44 114 GLN A CA 1
ATOM 831 C C . GLN A 1 114 ? -8.619 -15.766 -0.107 1.00 98.44 114 GLN A C 1
ATOM 833 O O . GLN A 1 114 ? -9.753 -15.316 0.062 1.00 98.44 114 GLN A O 1
ATOM 838 N N . GLN A 1 115 ? -7.958 -16.402 0.863 1.00 98.25 115 GLN A N 1
ATOM 839 C CA . GLN A 1 115 ? -8.524 -16.612 2.189 1.00 98.25 115 GLN A CA 1
ATOM 840 C C . GLN A 1 115 ? -8.713 -15.285 2.928 1.00 98.25 115 GLN A C 1
ATOM 842 O O . GLN A 1 115 ? -9.805 -15.029 3.434 1.00 98.25 115 GLN A O 1
ATOM 847 N N . ASN A 1 116 ? -7.678 -14.447 2.985 1.00 98.44 116 ASN A N 1
ATOM 848 C CA . ASN A 1 116 ? -7.706 -13.174 3.698 1.00 98.44 116 ASN A CA 1
ATOM 849 C C . ASN A 1 116 ? -8.757 -12.239 3.098 1.00 98.44 116 ASN A C 1
ATOM 851 O O . ASN A 1 116 ? -9.636 -11.754 3.808 1.00 98.44 116 ASN A O 1
ATOM 855 N N . PHE A 1 117 ? -8.738 -12.067 1.777 1.00 98.50 117 PHE A N 1
ATOM 856 C CA . PHE A 1 117 ? -9.659 -11.183 1.072 1.00 98.50 117 PHE A CA 1
ATOM 857 C C . PHE A 1 117 ? -11.122 -11.618 1.246 1.00 98.50 117 PHE A C 1
ATOM 859 O O . PHE A 1 117 ? -11.997 -10.784 1.489 1.00 98.50 117 PHE A O 1
ATOM 866 N N . HIS A 1 118 ? -11.398 -12.927 1.205 1.00 97.75 118 HIS A N 1
ATOM 867 C CA . HIS A 1 118 ? -12.733 -13.461 1.480 1.00 97.75 118 HIS A CA 1
ATOM 868 C C . HIS A 1 118 ? -13.161 -13.254 2.941 1.00 97.75 118 HIS A C 1
ATOM 870 O O . HIS A 1 118 ? -14.295 -12.853 3.204 1.00 97.75 118 HIS A O 1
ATOM 876 N N . ARG A 1 119 ? -12.272 -13.499 3.912 1.00 97.56 119 ARG A N 1
ATOM 877 C CA . ARG A 1 119 ? -12.593 -13.339 5.340 1.00 97.56 119 ARG A CA 1
ATOM 878 C C . ARG A 1 119 ? -12.869 -11.886 5.714 1.00 97.56 119 ARG A C 1
ATOM 880 O O . ARG A 1 119 ? -13.800 -11.644 6.478 1.00 97.56 119 ARG A O 1
ATOM 887 N N . LEU A 1 120 ? -12.139 -10.939 5.128 1.00 97.38 120 LEU A N 1
ATOM 888 C CA . LEU A 1 120 ? -12.408 -9.506 5.269 1.00 97.38 120 LEU A CA 1
ATOM 889 C C . LEU A 1 120 ? -13.791 -9.133 4.722 1.00 97.38 120 LEU A C 1
ATOM 891 O O . LEU A 1 120 ? -14.522 -8.392 5.374 1.00 97.38 120 LEU A O 1
ATOM 895 N N . ALA A 1 121 ? -14.183 -9.699 3.575 1.00 94.94 121 ALA A N 1
ATOM 896 C CA . ALA A 1 121 ? -15.521 -9.501 3.019 1.00 94.94 121 ALA A CA 1
ATOM 897 C C . ALA A 1 121 ? -16.619 -9.994 3.978 1.00 94.94 121 ALA A C 1
ATOM 899 O O . ALA A 1 121 ? -17.578 -9.274 4.240 1.00 94.94 121 ALA A O 1
ATOM 900 N N . VAL A 1 122 ? -16.458 -11.197 4.545 1.00 93.00 122 VAL A N 1
ATOM 901 C CA . VAL A 1 122 ? -17.404 -11.776 5.520 1.00 93.00 122 VAL A CA 1
ATOM 902 C C . VAL A 1 122 ? -17.469 -10.953 6.812 1.00 93.00 122 VAL A C 1
ATOM 904 O O . VAL A 1 122 ? -18.538 -10.831 7.403 1.00 93.00 122 VAL A O 1
ATOM 907 N N . ALA A 1 123 ? -16.348 -10.370 7.239 1.00 88.06 123 ALA A N 1
ATOM 908 C CA . ALA A 1 123 ? -16.272 -9.490 8.404 1.00 88.06 123 ALA A CA 1
ATOM 909 C C . ALA A 1 123 ? -16.749 -8.048 8.127 1.00 88.06 123 ALA A C 1
ATOM 911 O O . ALA A 1 123 ? -16.718 -7.222 9.034 1.00 88.06 123 ALA A O 1
ATOM 912 N N . ASN A 1 124 ? -17.188 -7.743 6.898 1.00 87.06 124 ASN A N 1
ATOM 913 C CA . ASN A 1 124 ? -17.582 -6.406 6.448 1.00 87.06 124 ASN A CA 1
ATOM 914 C C . ASN A 1 124 ? -16.491 -5.332 6.646 1.00 87.06 124 ASN A C 1
ATOM 916 O O . ASN A 1 124 ? -16.787 -4.174 6.929 1.00 87.06 124 ASN A O 1
ATOM 920 N N . ILE A 1 125 ? -15.223 -5.719 6.493 1.00 95.06 125 ILE A N 1
ATOM 921 C CA . ILE A 1 125 ? -14.081 -4.803 6.560 1.00 95.06 125 ILE A CA 1
ATOM 922 C C . ILE A 1 125 ? -13.771 -4.294 5.144 1.00 95.06 125 ILE A C 1
ATOM 924 O O . ILE A 1 125 ? -13.737 -5.078 4.185 1.00 95.06 125 ILE A O 1
ATOM 928 N N . ILE A 1 126 ? -13.542 -2.982 5.006 1.00 98.31 126 ILE A N 1
ATOM 929 C CA . ILE A 1 126 ? -13.097 -2.366 3.748 1.00 98.31 126 ILE A CA 1
ATOM 930 C C . ILE A 1 126 ? -11.733 -2.950 3.378 1.00 98.31 126 ILE A C 1
ATOM 932 O O . ILE A 1 126 ? -10.839 -3.028 4.216 1.00 98.31 126 ILE A O 1
ATOM 936 N N . ARG A 1 127 ? -11.554 -3.400 2.136 1.00 98.69 127 ARG A N 1
ATOM 937 C CA . ARG A 1 127 ? -10.364 -4.183 1.778 1.00 98.69 127 ARG A CA 1
ATOM 938 C C . ARG A 1 127 ? -9.793 -3.836 0.419 1.00 98.69 127 ARG A C 1
ATOM 940 O O . ARG A 1 127 ? -10.543 -3.502 -0.488 1.00 98.69 127 ARG A O 1
ATOM 947 N N . GLY A 1 128 ? -8.487 -3.973 0.257 1.00 98.81 128 GLY A N 1
ATOM 948 C CA . GLY A 1 128 ? -7.799 -3.777 -1.017 1.00 98.81 128 GLY A CA 1
ATOM 949 C C . GLY A 1 128 ? -6.750 -4.850 -1.274 1.00 98.81 128 GLY A C 1
ATOM 950 O O . GLY A 1 128 ? -6.426 -5.645 -0.393 1.00 98.81 128 GLY A O 1
ATOM 951 N N . GLY A 1 129 ? -6.232 -4.892 -2.498 1.00 98.81 129 GLY A N 1
ATOM 952 C CA . GLY A 1 129 ? -5.143 -5.787 -2.883 1.00 98.81 129 GLY A CA 1
ATOM 953 C C . GLY A 1 129 ? -3.961 -5.003 -3.435 1.00 98.81 129 GLY A C 1
ATOM 954 O O . GLY A 1 129 ? -4.172 -4.067 -4.208 1.00 98.81 129 GLY A O 1
ATOM 955 N N . TYR A 1 130 ? -2.741 -5.403 -3.073 1.00 98.94 130 TYR A N 1
ATOM 956 C CA . TYR A 1 130 ? -1.516 -4.800 -3.601 1.00 98.94 130 TYR A CA 1
ATOM 957 C C . TYR A 1 130 ? -0.651 -5.785 -4.396 1.00 98.94 130 TYR A C 1
ATOM 959 O O . TYR A 1 130 ? -0.671 -7.001 -4.168 1.00 98.94 130 TYR A O 1
ATOM 967 N N . HIS A 1 131 ? 0.104 -5.244 -5.349 1.00 98.94 131 HIS A N 1
ATOM 968 C CA . HIS A 1 131 ? 1.109 -5.947 -6.135 1.00 98.94 131 HIS A CA 1
ATOM 969 C C . HIS A 1 131 ? 2.503 -5.441 -5.777 1.00 98.94 131 HIS A C 1
ATOM 971 O O . HIS A 1 131 ? 2.784 -4.266 -5.982 1.00 98.94 131 HIS A O 1
ATOM 977 N N . PHE A 1 132 ? 3.383 -6.325 -5.310 1.00 98.81 132 PHE A N 1
ATOM 978 C CA . PHE A 1 132 ? 4.792 -5.987 -5.104 1.00 98.81 132 PHE A CA 1
ATOM 979 C C . PHE A 1 132 ? 5.522 -5.991 -6.449 1.00 98.81 132 PHE A C 1
ATOM 981 O O . PHE A 1 132 ? 5.661 -7.047 -7.080 1.00 98.81 132 PHE A O 1
ATOM 988 N N . LEU A 1 133 ? 5.982 -4.821 -6.889 1.00 98.75 133 LEU A N 1
ATOM 989 C CA . LEU A 1 133 ? 6.651 -4.657 -8.174 1.00 98.75 133 LEU A CA 1
ATOM 990 C C . LEU A 1 133 ? 8.030 -5.328 -8.161 1.00 98.75 133 LEU A C 1
ATOM 992 O O . LEU A 1 133 ? 8.834 -5.093 -7.262 1.00 98.75 133 LEU A O 1
ATOM 996 N N . ASN A 1 134 ? 8.348 -6.088 -9.20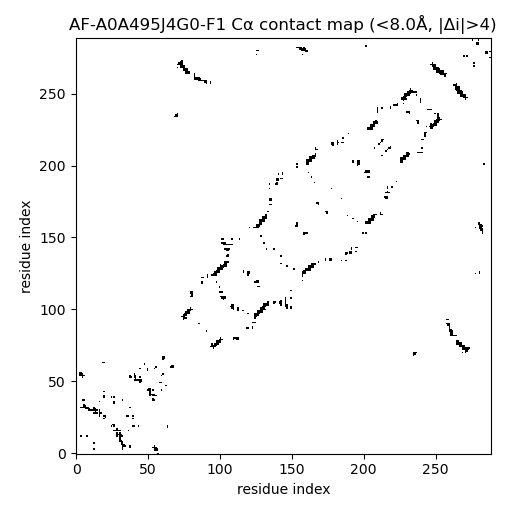9 1.00 98.25 134 ASN A N 1
ATOM 997 C CA . ASN A 1 134 ? 9.721 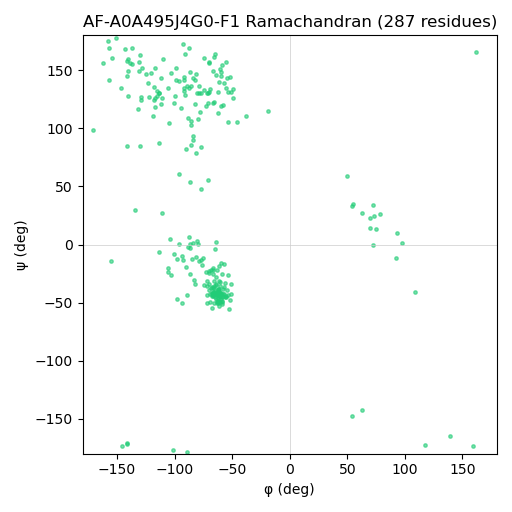-6.467 -9.529 1.00 98.25 134 ASN A CA 1
ATOM 998 C C . ASN A 1 134 ? 10.266 -5.562 -10.643 1.00 98.25 134 ASN A C 1
ATOM 1000 O O . ASN A 1 134 ? 9.661 -5.450 -11.705 1.00 98.25 134 ASN A O 1
ATOM 1004 N N . PHE A 1 135 ? 11.435 -4.945 -10.446 1.00 97.94 135 PHE A N 1
ATOM 1005 C CA . PHE A 1 135 ? 12.015 -4.032 -11.449 1.00 97.94 135 PHE A CA 1
ATOM 1006 C C . PHE A 1 135 ? 12.790 -4.728 -12.571 1.00 97.94 135 PHE A C 1
ATOM 1008 O O . PHE A 1 135 ? 12.885 -4.213 -13.683 1.00 97.94 135 PHE A O 1
ATOM 1015 N N . GLN A 1 136 ? 13.400 -5.875 -12.277 1.00 94.44 136 GLN A N 1
ATOM 1016 C CA . GLN A 1 136 ? 14.332 -6.537 -13.186 1.00 94.44 136 GLN A CA 1
ATOM 1017 C C . GLN A 1 136 ? 13.685 -7.765 -13.832 1.00 94.44 136 GLN A C 1
ATOM 1019 O O . GLN A 1 136 ? 13.087 -8.587 -13.141 1.00 94.44 136 GLN A O 1
ATOM 1024 N N . ASN A 1 137 ? 13.854 -7.922 -15.152 1.00 92.06 137 ASN A N 1
ATOM 1025 C CA . ASN A 1 137 ? 13.344 -9.066 -15.929 1.00 92.06 137 ASN A CA 1
ATOM 1026 C C . ASN A 1 137 ? 11.828 -9.298 -15.760 1.00 92.06 137 ASN A C 1
ATOM 1028 O O . ASN A 1 137 ? 11.349 -10.435 -15.770 1.00 92.06 137 ASN A O 1
ATOM 1032 N N . SER A 1 138 ? 11.072 -8.216 -15.573 1.00 93.69 138 SER A N 1
ATOM 1033 C CA . SER A 1 138 ? 9.661 -8.274 -15.199 1.00 93.69 138 SER A CA 1
ATOM 1034 C C . SER A 1 138 ? 8.876 -7.179 -15.936 1.00 93.69 138 SER A C 1
ATOM 1036 O O . SER A 1 138 ? 8.732 -6.072 -15.423 1.00 93.69 138 SER A O 1
ATOM 1038 N N . PRO A 1 139 ? 8.428 -7.441 -17.177 1.00 97.06 139 PRO A N 1
ATOM 1039 C CA . PRO A 1 139 ? 7.640 -6.487 -17.959 1.00 97.06 139 PRO A CA 1
ATOM 1040 C C . PRO A 1 139 ? 6.310 -6.120 -17.283 1.00 97.06 139 PRO A C 1
ATOM 1042 O O . PRO A 1 139 ? 5.736 -6.937 -16.558 1.00 97.06 139 PRO A O 1
ATOM 1045 N N . ALA A 1 140 ? 5.811 -4.903 -17.532 1.00 98.31 140 ALA A N 1
ATOM 1046 C CA . ALA A 1 140 ? 4.575 -4.405 -16.922 1.00 98.31 140 ALA A CA 1
ATOM 1047 C C . ALA A 1 140 ? 3.369 -5.295 -17.237 1.00 98.31 140 ALA A C 1
ATOM 1049 O O . ALA A 1 140 ? 2.657 -5.681 -16.320 1.00 98.31 140 ALA A O 1
ATOM 1050 N N . ASP A 1 141 ? 3.157 -5.662 -18.501 1.00 98.12 141 ASP A N 1
ATOM 1051 C CA . ASP A 1 141 ? 2.023 -6.483 -18.941 1.00 98.12 141 ASP A CA 1
ATOM 1052 C C . ASP A 1 141 ? 1.953 -7.831 -18.207 1.00 98.12 141 ASP A C 1
ATOM 1054 O O . ASP A 1 141 ? 0.892 -8.222 -17.725 1.00 98.12 141 ASP A O 1
ATOM 1058 N N . VAL A 1 142 ? 3.092 -8.501 -18.021 1.00 98.75 142 VAL A N 1
ATOM 1059 C CA . VAL A 1 142 ? 3.166 -9.765 -17.273 1.00 98.75 142 VAL A CA 1
ATOM 1060 C C . VAL A 1 142 ? 2.811 -9.563 -15.796 1.00 98.75 142 VAL A C 1
ATOM 1062 O O . VAL A 1 142 ? 2.063 -10.357 -15.222 1.00 98.75 142 VAL A O 1
ATOM 1065 N N . GLN A 1 143 ? 3.314 -8.496 -15.173 1.00 98.81 143 GLN A N 1
ATOM 1066 C CA . GLN A 1 143 ? 3.006 -8.162 -13.778 1.00 98.81 143 GLN A CA 1
ATOM 1067 C C . GLN A 1 143 ? 1.538 -7.748 -13.586 1.00 98.81 143 GLN A C 1
ATOM 1069 O O . GLN A 1 143 ? 0.919 -8.116 -12.587 1.00 98.81 143 GLN A O 1
ATOM 1074 N N . VAL A 1 144 ? 0.957 -7.040 -14.559 1.00 98.88 144 VAL A N 1
ATOM 1075 C CA . VAL A 1 144 ? -0.465 -6.669 -14.598 1.00 98.88 144 VAL A CA 1
ATOM 1076 C C . VAL A 1 144 ? -1.331 -7.919 -14.685 1.00 98.88 144 VAL A C 1
ATOM 1078 O O . VAL A 1 144 ? -2.232 -8.083 -13.866 1.00 98.88 144 VAL A O 1
ATOM 1081 N N . GLU A 1 145 ? -1.047 -8.841 -15.608 1.00 98.81 145 GLU A N 1
ATOM 1082 C CA . GLU A 1 145 ? -1.795 -10.101 -15.704 1.00 98.81 145 GLU A CA 1
ATOM 1083 C C . GLU A 1 145 ? -1.648 -10.943 -14.432 1.00 98.81 145 GLU A C 1
ATOM 1085 O O . GLU A 1 145 ? -2.629 -11.512 -13.940 1.00 98.81 145 GLU A O 1
ATOM 1090 N N . ASN A 1 146 ? -0.454 -10.964 -13.828 1.00 98.88 146 ASN A N 1
ATOM 1091 C CA . ASN A 1 146 ? -0.269 -11.602 -12.531 1.00 98.88 146 ASN A CA 1
ATOM 1092 C C . ASN A 1 146 ? -1.107 -10.921 -11.441 1.00 98.88 146 ASN A C 1
ATOM 1094 O O . ASN A 1 146 ? -1.691 -11.613 -10.620 1.00 98.88 146 ASN A O 1
ATOM 1098 N N . PHE A 1 147 ? -1.255 -9.601 -11.410 1.00 98.94 147 PHE A N 1
ATOM 1099 C CA . PHE A 1 147 ? -2.142 -8.970 -10.432 1.00 98.94 147 PHE A CA 1
ATOM 1100 C C . PHE A 1 147 ? -3.626 -9.258 -10.710 1.00 98.94 147 PHE A C 1
ATOM 1102 O O . PHE A 1 147 ? -4.344 -9.730 -9.827 1.00 98.94 147 PHE A O 1
ATOM 1109 N N . LEU A 1 148 ? -4.083 -9.065 -11.949 1.00 98.75 148 LEU A N 1
ATOM 1110 C CA . LEU A 1 148 ? -5.489 -9.223 -12.333 1.00 98.75 148 LEU A CA 1
ATOM 1111 C C . LEU A 1 148 ? -5.990 -10.662 -12.171 1.00 98.75 148 LEU A C 1
ATOM 1113 O O . LEU A 1 148 ? -7.127 -10.877 -11.750 1.00 98.75 148 LEU A O 1
ATOM 1117 N N . ALA A 1 149 ? -5.133 -11.660 -12.397 1.00 98.69 149 ALA A N 1
ATOM 1118 C CA . ALA A 1 149 ? -5.476 -13.061 -12.165 1.00 98.69 149 ALA A CA 1
ATOM 1119 C C . ALA A 1 149 ? -5.732 -13.398 -10.677 1.00 98.69 149 ALA A C 1
ATOM 1121 O O . ALA A 1 149 ? -6.055 -14.539 -10.358 1.00 98.69 149 ALA A O 1
ATOM 1122 N N . CYS A 1 150 ? -5.557 -12.455 -9.739 1.00 98.62 150 CYS A N 1
ATOM 1123 C CA . CYS A 1 150 ? -6.026 -12.609 -8.358 1.00 98.62 150 CYS A CA 1
ATOM 1124 C C . CYS A 1 150 ? -7.549 -12.428 -8.215 1.00 98.62 150 CYS A C 1
ATOM 1126 O O . CYS A 1 150 ? -8.091 -12.786 -7.172 1.00 98.62 150 CYS A O 1
ATOM 1128 N N . GLY A 1 151 ? -8.249 -11.932 -9.242 1.00 98.12 151 GLY A N 1
ATOM 1129 C CA . GLY A 1 151 ? -9.713 -11.966 -9.308 1.00 98.12 151 GLY A CA 1
ATOM 1130 C C . GLY A 1 151 ? -10.424 -11.000 -8.358 1.00 98.12 151 GLY A C 1
ATOM 1131 O O . GLY A 1 151 ? -11.487 -11.331 -7.838 1.00 98.12 151 GLY A O 1
ATOM 1132 N N . ILE A 1 152 ? -9.842 -9.824 -8.104 1.00 98.44 152 ILE A N 1
ATOM 1133 C CA . ILE A 1 152 ? -10.499 -8.780 -7.309 1.00 98.44 152 ILE A CA 1
ATOM 1134 C C . ILE A 1 152 ? -11.645 -8.177 -8.122 1.00 98.44 152 ILE A C 1
ATOM 1136 O O . ILE A 1 152 ? -11.428 -7.640 -9.207 1.00 98.44 152 ILE A O 1
ATOM 1140 N N . ASP A 1 153 ? -12.859 -8.254 -7.582 1.00 96.69 153 ASP A N 1
ATOM 1141 C CA . ASP A 1 153 ? -14.032 -7.605 -8.159 1.00 96.69 153 ASP A CA 1
ATOM 1142 C C . ASP A 1 153 ? -14.120 -6.152 -7.673 1.00 96.69 153 ASP A C 1
ATOM 1144 O O . ASP A 1 153 ? -14.456 -5.887 -6.520 1.00 96.69 153 ASP A O 1
ATOM 1148 N N . TYR A 1 154 ? -13.800 -5.210 -8.558 1.00 96.62 154 TYR A N 1
ATOM 1149 C CA . TYR A 1 154 ? -13.860 -3.771 -8.285 1.00 96.62 154 TYR A CA 1
ATOM 1150 C C . TYR A 1 154 ? -15.242 -3.150 -8.540 1.00 96.62 154 TYR A C 1
ATOM 1152 O O . TYR A 1 154 ? -15.416 -1.944 -8.364 1.00 96.62 154 TYR A O 1
ATOM 1160 N N . SER A 1 155 ? -16.229 -3.952 -8.955 1.00 93.69 155 SER A N 1
ATOM 1161 C CA . SER A 1 155 ? -17.598 -3.489 -9.211 1.00 93.69 155 SER A CA 1
ATOM 1162 C C . SER A 1 155 ? -18.490 -3.491 -7.963 1.00 93.69 155 SER A C 1
ATOM 1164 O O . SER A 1 155 ? -19.634 -3.037 -8.024 1.00 93.69 155 SER A O 1
ATOM 1166 N N . VAL A 1 156 ? -17.972 -3.951 -6.818 1.00 92.56 156 VAL A N 1
ATOM 1167 C CA . VAL A 1 156 ? -18.704 -4.041 -5.545 1.00 92.56 156 VAL A CA 1
ATOM 1168 C C . VAL A 1 156 ? -18.205 -3.038 -4.503 1.00 92.56 156 VAL A C 1
ATOM 1170 O O . VAL A 1 156 ? -17.088 -2.531 -4.572 1.00 92.56 156 VAL A O 1
ATOM 1173 N N . MET A 1 157 ? -19.052 -2.754 -3.512 1.00 92.06 157 MET A N 1
ATOM 1174 C CA . MET A 1 157 ? -18.709 -1.899 -2.372 1.00 92.06 157 MET A CA 1
ATOM 1175 C C . MET A 1 157 ? -17.628 -2.525 -1.480 1.00 92.06 157 MET A C 1
ATOM 1177 O O . MET A 1 157 ? -17.440 -3.746 -1.449 1.00 92.06 157 MET A O 1
ATOM 1181 N N . ASN A 1 158 ? -16.989 -1.675 -0.673 1.00 95.25 158 ASN A N 1
ATOM 1182 C CA . ASN A 1 158 ? -15.973 -2.046 0.315 1.00 95.25 158 ASN A CA 1
ATOM 1183 C C . ASN A 1 158 ? -14.713 -2.663 -0.315 1.00 95.25 158 ASN A C 1
ATOM 1185 O O . ASN A 1 158 ? -14.024 -3.451 0.340 1.00 95.25 158 ASN A O 1
ATOM 1189 N N . VAL A 1 159 ? -14.409 -2.301 -1.568 1.00 98.12 159 VAL A N 1
ATOM 1190 C CA . VAL A 1 159 ? -13.183 -2.691 -2.276 1.00 98.12 159 VAL A CA 1
ATOM 1191 C C . VAL A 1 159 ? -12.388 -1.440 -2.651 1.00 98.12 159 VAL A C 1
ATOM 1193 O O . VAL A 1 159 ? -12.798 -0.640 -3.491 1.00 98.12 159 VAL A O 1
ATOM 1196 N N . LEU A 1 160 ? -11.243 -1.263 -1.997 1.00 98.69 160 LEU A N 1
ATOM 1197 C CA . LEU A 1 160 ? -10.308 -0.170 -2.245 1.00 98.69 160 LEU A CA 1
ATOM 1198 C C . LEU A 1 160 ? -9.611 -0.327 -3.606 1.00 98.69 160 LEU A C 1
ATOM 1200 O O . LEU A 1 160 ? -9.539 -1.444 -4.128 1.00 98.69 160 LEU A O 1
ATOM 1204 N N . PRO A 1 161 ? -9.095 0.769 -4.194 1.00 98.38 161 PRO A N 1
ATOM 1205 C CA . PRO A 1 161 ? -8.356 0.712 -5.451 1.00 98.38 161 PRO A CA 1
ATOM 1206 C C . PRO A 1 161 ? -7.161 -0.262 -5.434 1.00 98.38 161 PRO A C 1
ATOM 1208 O O . PRO A 1 161 ? -6.633 -0.579 -4.368 1.00 98.38 161 PRO A O 1
ATOM 1211 N N . PRO A 1 162 ? -6.710 -0.739 -6.609 1.00 98.81 162 PRO A N 1
ATOM 1212 C CA . PRO A 1 162 ? -5.447 -1.466 -6.731 1.00 98.81 162 PRO A CA 1
ATOM 1213 C C . PRO A 1 162 ? -4.276 -0.662 -6.160 1.00 98.81 162 PRO A C 1
ATOM 1215 O O . PRO A 1 162 ? -4.220 0.546 -6.374 1.00 98.81 162 PRO A O 1
ATOM 1218 N N . VAL A 1 163 ? -3.313 -1.322 -5.517 1.00 98.94 163 VAL A N 1
ATOM 1219 C CA . VAL A 1 163 ? -2.049 -0.690 -5.104 1.00 98.94 163 VAL A CA 1
ATOM 1220 C C . VAL A 1 163 ? -0.874 -1.317 -5.848 1.00 98.94 163 VAL A C 1
ATOM 1222 O O . VAL A 1 163 ? -0.745 -2.543 -5.887 1.00 98.94 163 VAL A O 1
ATOM 1225 N N . LEU A 1 164 ? -0.001 -0.473 -6.395 1.00 98.94 164 LEU A N 1
ATOM 1226 C CA . LEU A 1 164 ? 1.345 -0.861 -6.798 1.00 98.94 164 LEU A CA 1
ATOM 1227 C C . LEU A 1 164 ? 2.315 -0.544 -5.664 1.00 98.94 164 LEU A C 1
ATOM 1229 O O . LEU A 1 164 ? 2.493 0.619 -5.312 1.00 98.94 164 LEU A O 1
ATOM 1233 N N . ASP A 1 165 ? 2.945 -1.571 -5.119 1.00 98.94 165 ASP A N 1
ATOM 1234 C CA . ASP A 1 165 ? 3.980 -1.456 -4.101 1.00 98.94 165 ASP A CA 1
ATOM 1235 C C . ASP A 1 165 ? 5.350 -1.314 -4.787 1.00 98.94 165 ASP A C 1
ATOM 1237 O O . ASP A 1 165 ? 5.837 -2.227 -5.466 1.00 98.94 165 ASP A O 1
ATOM 1241 N N . VAL A 1 166 ? 5.906 -0.101 -4.686 1.00 98.88 166 VAL A N 1
ATOM 1242 C CA . VAL A 1 166 ? 7.114 0.374 -5.363 1.00 98.88 166 VAL A CA 1
ATOM 1243 C C . VAL A 1 166 ? 8.198 0.634 -4.319 1.00 98.88 166 VAL A C 1
ATOM 1245 O O . VAL A 1 166 ? 8.368 1.752 -3.830 1.00 98.88 166 VAL A O 1
ATOM 1248 N N . GLU A 1 167 ? 8.964 -0.402 -3.987 1.00 97.81 167 GLU A N 1
ATOM 1249 C CA . GLU A 1 167 ? 9.970 -0.307 -2.930 1.00 97.81 167 GLU A CA 1
ATOM 1250 C C . GLU A 1 167 ? 11.238 -1.142 -3.172 1.00 97.81 167 GLU A C 1
ATOM 1252 O O . GLU A 1 167 ? 11.470 -1.720 -4.246 1.00 97.81 167 GLU A O 1
ATOM 1257 N N . TRP A 1 168 ? 12.101 -1.160 -2.149 1.00 97.62 168 TRP A N 1
ATOM 1258 C CA . TRP A 1 168 ? 13.331 -1.940 -2.140 1.00 97.62 168 TRP A CA 1
ATOM 1259 C C . TRP A 1 168 ? 13.066 -3.418 -2.405 1.00 97.62 168 TRP A C 1
ATOM 1261 O O . TRP A 1 168 ? 12.208 -4.055 -1.811 1.00 97.62 168 TRP A O 1
ATOM 1271 N N . GLN A 1 169 ? 13.884 -3.989 -3.277 1.00 94.31 169 GLN A N 1
ATOM 1272 C CA . GLN A 1 169 ? 13.754 -5.367 -3.719 1.00 94.31 169 GLN A CA 1
ATOM 1273 C C . GLN A 1 169 ? 14.482 -6.326 -2.773 1.00 94.31 169 GLN A C 1
ATOM 1275 O O . GLN A 1 169 ? 15.544 -6.002 -2.230 1.00 94.31 169 GLN A O 1
ATOM 1280 N N . VAL A 1 170 ? 13.957 -7.545 -2.645 1.00 86.50 170 VAL A N 1
ATOM 1281 C CA . VAL A 1 170 ? 14.603 -8.647 -1.921 1.00 86.50 170 VAL A CA 1
ATOM 1282 C C . VAL A 1 170 ? 14.889 -9.785 -2.911 1.00 86.50 170 VAL A C 1
ATOM 1284 O O . VAL A 1 170 ? 13.956 -10.254 -3.564 1.00 86.50 170 VAL A O 1
ATOM 1287 N N . PRO A 1 171 ? 16.147 -10.258 -3.041 1.00 91.19 171 PRO A N 1
ATOM 1288 C CA . PRO A 1 171 ? 17.336 -9.882 -2.267 1.00 91.19 171 PRO A CA 1
ATOM 1289 C C . PRO A 1 171 ? 17.912 -8.503 -2.633 1.00 91.19 171 PRO A C 1
ATOM 1291 O O . PRO A 1 171 ? 17.711 -8.007 -3.740 1.00 91.19 171 PRO A O 1
ATOM 1294 N N . GLN A 1 172 ? 18.719 -7.935 -1.723 1.00 85.19 172 GLN A N 1
ATOM 1295 C CA . GLN A 1 172 ? 19.291 -6.584 -1.842 1.00 85.19 172 GLN A CA 1
ATOM 1296 C C . GLN A 1 172 ? 19.990 -6.315 -3.187 1.00 85.19 172 GLN A C 1
ATOM 1298 O O . GLN A 1 172 ? 19.900 -5.197 -3.687 1.00 85.19 172 GLN A O 1
ATOM 1303 N N . ALA A 1 173 ? 20.634 -7.321 -3.791 1.00 90.12 173 ALA A N 1
ATOM 1304 C CA . ALA A 1 173 ? 21.338 -7.203 -5.073 1.00 90.12 173 ALA A CA 1
ATOM 1305 C C . ALA A 1 173 ? 20.439 -6.743 -6.240 1.00 90.12 173 ALA A C 1
ATOM 1307 O O . ALA A 1 173 ? 20.924 -6.139 -7.192 1.00 90.12 173 ALA A O 1
ATOM 1308 N N . LEU A 1 174 ? 19.123 -6.976 -6.169 1.00 92.62 174 LEU A N 1
ATOM 1309 C CA . LEU A 1 174 ? 18.183 -6.499 -7.189 1.00 92.62 174 LEU A CA 1
ATOM 1310 C C . LEU A 1 174 ? 18.047 -4.966 -7.193 1.00 92.62 174 LEU A C 1
ATOM 1312 O O . LEU A 1 174 ? 17.698 -4.379 -8.215 1.00 92.62 174 LEU A O 1
ATOM 1316 N N . ASN A 1 175 ? 18.373 -4.296 -6.084 1.00 94.56 175 ASN A N 1
ATOM 1317 C CA . ASN A 1 175 ? 18.333 -2.835 -6.000 1.00 94.56 175 ASN A CA 1
ATOM 1318 C C . ASN A 1 175 ? 19.444 -2.164 -6.824 1.00 94.56 175 ASN A C 1
ATOM 1320 O O . ASN A 1 175 ? 19.272 -1.024 -7.264 1.00 94.56 175 ASN A O 1
ATOM 1324 N N . ASP A 1 176 ? 20.551 -2.869 -7.084 1.00 95.44 176 ASP A N 1
ATOM 1325 C CA . ASP A 1 176 ? 21.676 -2.353 -7.875 1.00 95.44 176 ASP A CA 1
ATOM 1326 C C . ASP A 1 176 ? 21.290 -2.138 -9.347 1.00 95.44 176 ASP A C 1
ATOM 1328 O O . ASP A 1 176 ? 21.887 -1.313 -10.039 1.00 95.44 176 ASP A O 1
ATOM 1332 N N . TYR A 1 177 ? 20.242 -2.823 -9.818 1.00 96.38 177 TYR A N 1
ATOM 1333 C CA . TYR A 1 177 ? 19.690 -2.644 -11.159 1.00 96.38 177 TYR A CA 1
ATOM 1334 C C . TYR A 1 177 ? 18.981 -1.292 -11.334 1.00 96.38 177 TYR A C 1
ATOM 1336 O O . TYR A 1 177 ? 19.030 -0.707 -12.416 1.00 96.38 177 TYR A O 1
ATOM 1344 N N . ILE A 1 178 ? 18.337 -0.771 -10.288 1.00 97.50 178 ILE A N 1
ATOM 1345 C CA . ILE A 1 178 ? 17.336 0.294 -10.427 1.00 97.50 178 ILE A CA 1
ATOM 1346 C C . ILE A 1 178 ? 17.983 1.636 -10.786 1.00 97.50 178 ILE A C 1
ATOM 1348 O O . ILE A 1 178 ? 17.573 2.277 -11.749 1.00 97.50 178 ILE A O 1
ATOM 1352 N N . LYS A 1 179 ? 19.020 2.070 -10.055 1.00 96.38 179 LYS A N 1
ATOM 1353 C CA . LYS A 1 179 ? 19.633 3.398 -10.272 1.00 96.38 179 LYS A CA 1
ATOM 1354 C C . LYS A 1 179 ? 20.256 3.552 -11.670 1.00 96.38 179 LYS A C 1
ATOM 1356 O O . LYS A 1 179 ? 19.991 4.578 -12.299 1.00 96.38 179 LYS A O 1
ATOM 1361 N N . PRO A 1 180 ? 21.037 2.584 -12.195 1.00 97.19 180 PRO A N 1
ATOM 1362 C CA . PRO A 1 180 ? 21.561 2.660 -13.561 1.00 97.19 180 PRO A CA 1
ATOM 1363 C C . PRO A 1 180 ? 20.475 2.581 -14.643 1.00 97.19 180 PRO A C 1
ATOM 1365 O O . PRO A 1 180 ? 20.676 3.101 -15.735 1.00 97.19 180 PRO A O 1
ATOM 1368 N N . ASN A 1 181 ? 19.322 1.966 -14.345 1.00 97.94 181 ASN A N 1
ATOM 1369 C CA . ASN A 1 181 ? 18.209 1.769 -15.283 1.00 97.94 181 ASN A CA 1
ATOM 1370 C C . ASN A 1 181 ? 16.975 2.605 -14.913 1.00 97.94 181 ASN A C 1
ATOM 1372 O O . ASN A 1 181 ? 15.845 2.238 -15.240 1.00 97.94 181 ASN A O 1
ATOM 1376 N N . ARG A 1 182 ? 17.184 3.738 -14.232 1.00 97.69 182 ARG A N 1
ATOM 1377 C CA . ARG A 1 182 ? 16.121 4.540 -13.613 1.00 97.69 182 ARG A CA 1
ATOM 1378 C C . ARG A 1 182 ? 14.994 4.883 -14.579 1.00 97.69 182 ARG A C 1
ATOM 1380 O O . ARG A 1 182 ? 13.839 4.671 -14.243 1.00 97.69 182 ARG A O 1
ATOM 1387 N N . THR A 1 183 ? 15.315 5.362 -15.779 1.00 98.19 183 THR A N 1
ATOM 1388 C CA . THR A 1 183 ? 14.305 5.728 -16.784 1.00 98.19 183 THR A CA 1
ATOM 1389 C C . THR A 1 183 ? 13.403 4.548 -17.144 1.00 98.19 183 THR A C 1
ATOM 1391 O O . THR A 1 183 ? 12.188 4.703 -17.183 1.00 98.19 183 THR A O 1
ATOM 1394 N N . ALA A 1 184 ? 13.977 3.357 -17.343 1.00 98.38 184 ALA A N 1
ATOM 1395 C CA . ALA A 1 184 ? 13.204 2.153 -17.640 1.00 98.38 184 ALA A CA 1
ATOM 1396 C C . ALA A 1 184 ? 12.362 1.701 -16.435 1.00 98.38 184 ALA A C 1
ATOM 1398 O O . ALA A 1 184 ? 11.222 1.286 -16.605 1.00 98.38 184 ALA A O 1
ATOM 1399 N N . CYS A 1 185 ? 12.892 1.832 -15.216 1.00 98.69 185 CYS A N 1
ATOM 1400 C CA . CYS A 1 185 ? 12.164 1.514 -13.986 1.00 98.69 185 CYS A CA 1
ATOM 1401 C C . CYS A 1 185 ? 10.973 2.458 -13.758 1.00 98.69 185 CYS A C 1
ATOM 1403 O O . CYS A 1 185 ? 9.902 2.010 -13.368 1.00 98.69 185 CYS A O 1
ATOM 1405 N N . VAL A 1 186 ? 11.136 3.755 -14.032 1.00 98.75 186 VAL A N 1
ATOM 1406 C CA . VAL A 1 186 ? 10.044 4.738 -13.964 1.00 98.75 186 VAL A CA 1
ATOM 1407 C C . VAL A 1 186 ? 8.989 4.456 -15.036 1.00 98.75 186 VAL A C 1
ATOM 1409 O O . VAL A 1 186 ? 7.798 4.498 -14.737 1.00 98.75 186 VAL A O 1
ATOM 1412 N N . GLN A 1 187 ? 9.410 4.107 -16.257 1.00 98.75 187 GLN A N 1
ATOM 1413 C CA . GLN A 1 187 ? 8.480 3.717 -17.320 1.00 98.75 187 GLN A CA 1
ATOM 1414 C C . GLN A 1 187 ? 7.685 2.460 -16.941 1.00 98.75 187 GLN A C 1
ATOM 1416 O O . GLN A 1 187 ? 6.477 2.435 -17.126 1.00 98.75 187 GLN A O 1
ATOM 1421 N N . LEU A 1 188 ? 8.332 1.462 -16.329 1.00 98.88 188 LEU A N 1
ATOM 1422 C CA . LEU A 1 188 ? 7.670 0.249 -15.841 1.00 98.88 188 LEU A CA 1
ATOM 1423 C C . LEU A 1 188 ? 6.550 0.561 -14.833 1.00 98.88 188 LEU A C 1
ATOM 1425 O O . LEU A 1 188 ? 5.471 -0.021 -14.923 1.00 98.88 188 LEU A O 1
ATOM 1429 N N . VAL A 1 189 ? 6.792 1.488 -13.897 1.00 98.88 189 VAL A N 1
ATOM 1430 C CA . VAL A 1 189 ? 5.775 1.949 -12.936 1.00 98.88 189 VAL A CA 1
ATOM 1431 C C . VAL A 1 189 ? 4.604 2.607 -13.676 1.00 98.88 189 VAL A C 1
ATOM 1433 O O . VAL A 1 189 ? 3.454 2.254 -13.429 1.00 98.88 189 VAL A O 1
ATOM 1436 N N . ALA A 1 190 ? 4.881 3.522 -14.613 1.00 98.88 190 ALA A N 1
ATOM 1437 C CA . ALA A 1 190 ? 3.844 4.204 -15.393 1.00 98.88 190 ALA A CA 1
ATOM 1438 C C . ALA A 1 190 ? 3.000 3.231 -16.237 1.00 98.88 190 ALA A C 1
ATOM 1440 O O . ALA A 1 190 ? 1.771 3.326 -16.243 1.00 98.88 190 ALA A O 1
ATOM 1441 N N . ASP A 1 191 ? 3.650 2.273 -16.901 1.00 98.88 191 ASP A N 1
ATOM 1442 C CA . ASP A 1 191 ? 2.996 1.269 -17.742 1.00 98.88 191 ASP A CA 1
ATOM 1443 C C . ASP A 1 191 ? 2.076 0.363 -16.916 1.00 98.88 191 ASP A C 1
ATOM 1445 O O . ASP A 1 191 ? 0.947 0.088 -17.328 1.00 98.88 191 ASP A O 1
ATOM 1449 N N . TRP A 1 192 ? 2.522 -0.069 -15.729 1.00 98.88 192 TRP A N 1
ATOM 1450 C CA . TRP A 1 192 ? 1.701 -0.888 -14.838 1.00 98.88 192 TRP A CA 1
ATOM 1451 C C . TRP A 1 192 ? 0.460 -0.126 -14.365 1.00 98.88 192 TRP A C 1
ATOM 1453 O O . TRP A 1 192 ? -0.652 -0.646 -14.467 1.00 98.88 192 TRP A O 1
ATOM 1463 N N . LEU A 1 193 ? 0.628 1.116 -13.893 1.00 98.88 193 LEU A N 1
ATOM 1464 C CA . LEU A 1 193 ? -0.481 1.932 -13.389 1.00 98.88 193 LEU A CA 1
ATOM 1465 C C . LEU A 1 193 ? -1.525 2.181 -14.482 1.00 98.88 193 LEU A C 1
ATOM 1467 O O . LEU A 1 193 ? -2.707 1.908 -14.279 1.00 98.88 193 LEU A O 1
ATOM 1471 N N . SER A 1 194 ? -1.083 2.609 -15.667 1.00 98.69 194 SER A N 1
ATOM 1472 C CA . SER A 1 194 ? -1.984 2.873 -16.791 1.00 98.69 194 SER A CA 1
ATOM 1473 C C . SER A 1 194 ? -2.740 1.616 -17.233 1.00 98.69 194 SER A C 1
ATOM 1475 O O . SER A 1 194 ? -3.952 1.662 -17.460 1.00 98.69 194 SER A O 1
ATOM 1477 N N . ALA A 1 195 ? -2.056 0.472 -17.312 1.00 98.75 195 ALA A N 1
ATOM 1478 C CA . ALA A 1 195 ? -2.678 -0.787 -17.706 1.00 98.75 195 ALA A CA 1
ATOM 1479 C C . ALA A 1 195 ? -3.699 -1.285 -16.670 1.00 98.75 195 ALA A C 1
ATOM 1481 O O . ALA A 1 195 ? -4.774 -1.758 -17.047 1.00 98.75 195 ALA A O 1
ATOM 1482 N N . VAL A 1 196 ? -3.400 -1.164 -15.373 1.00 98.69 196 VAL A N 1
ATOM 1483 C CA . VAL A 1 196 ? -4.339 -1.538 -14.307 1.00 98.69 196 VAL A CA 1
ATOM 1484 C C . VAL A 1 196 ? -5.547 -0.612 -14.283 1.00 98.69 196 VAL A C 1
ATOM 1486 O O . VAL A 1 196 ? -6.672 -1.107 -14.178 1.00 98.69 196 VAL A O 1
ATOM 1489 N N . GLU A 1 197 ? -5.357 0.697 -14.440 1.00 98.00 197 GLU A N 1
ATOM 1490 C CA . GLU A 1 197 ? -6.467 1.646 -14.519 1.00 98.00 197 GLU A CA 1
ATOM 1491 C C . GLU A 1 197 ? -7.404 1.306 -15.678 1.00 98.00 197 GLU A C 1
ATOM 1493 O O . GLU A 1 197 ? -8.608 1.131 -15.477 1.00 98.00 197 GLU A O 1
ATOM 1498 N N . LEU A 1 198 ? -6.841 1.098 -16.872 1.00 97.56 198 LEU A N 1
ATOM 1499 C CA . LEU A 1 198 ? -7.597 0.738 -18.069 1.00 97.56 198 LEU A CA 1
ATOM 1500 C C . LEU A 1 198 ? -8.409 -0.554 -17.884 1.00 97.56 198 LEU A C 1
ATOM 1502 O O . LEU A 1 198 ? -9.525 -0.669 -18.389 1.00 97.56 198 LEU A O 1
ATOM 1506 N N . ARG A 1 199 ? -7.847 -1.546 -17.188 1.00 97.12 199 ARG A N 1
ATOM 1507 C CA . ARG A 1 199 ? -8.441 -2.885 -17.053 1.00 97.12 199 ARG A CA 1
ATOM 1508 C C . ARG A 1 199 ? -9.429 -3.016 -15.907 1.00 97.12 199 ARG A C 1
ATOM 1510 O O . ARG A 1 199 ? -10.288 -3.893 -15.960 1.00 97.12 199 ARG A O 1
ATOM 1517 N N . THR A 1 200 ? -9.301 -2.183 -14.881 1.00 96.19 200 THR A N 1
ATOM 1518 C CA . THR A 1 200 ? -10.150 -2.240 -13.684 1.00 96.19 200 THR A CA 1
ATOM 1519 C C . THR A 1 200 ? -11.178 -1.114 -13.634 1.00 96.19 200 THR A C 1
ATOM 1521 O O . THR A 1 200 ? -12.166 -1.232 -12.915 1.00 96.19 200 THR A O 1
ATOM 1524 N N . GLY A 1 201 ? -10.959 -0.022 -14.376 1.00 94.81 201 GLY A N 1
ATOM 1525 C CA . GLY A 1 201 ? -11.728 1.217 -14.243 1.00 94.81 201 GLY A CA 1
ATOM 1526 C C . GLY A 1 201 ? -11.452 1.959 -12.930 1.00 94.81 201 GLY A C 1
ATOM 1527 O O . GLY A 1 201 ? -12.230 2.828 -12.538 1.00 94.81 201 GLY A O 1
ATOM 1528 N N . ARG A 1 202 ? -10.382 1.591 -12.215 1.00 95.38 202 ARG A N 1
ATOM 1529 C CA . ARG A 1 202 ? -9.994 2.142 -10.913 1.00 95.38 202 ARG A CA 1
ATOM 1530 C C . ARG A 1 202 ? -8.644 2.818 -11.040 1.00 95.38 202 ARG A C 1
ATOM 1532 O O . ARG A 1 202 ? -7.693 2.153 -11.428 1.00 95.38 202 ARG A O 1
ATOM 1539 N N . VAL A 1 203 ? -8.543 4.082 -10.632 1.00 97.06 203 VAL A N 1
ATOM 1540 C CA . VAL A 1 203 ? -7.244 4.761 -10.515 1.00 97.06 203 VAL A CA 1
ATOM 1541 C C . VAL A 1 203 ? -6.409 4.021 -9.461 1.00 97.06 203 VAL A C 1
ATOM 1543 O O . VAL A 1 203 ? -6.809 4.014 -8.291 1.00 97.06 203 VAL A O 1
ATOM 1546 N N . PRO A 1 204 ? -5.302 3.353 -9.836 1.00 98.38 204 PRO A N 1
ATOM 1547 C CA . PRO A 1 204 ? -4.463 2.648 -8.883 1.00 98.38 204 PRO A CA 1
ATOM 1548 C C . PRO A 1 204 ? -3.711 3.631 -7.988 1.00 98.38 204 PRO A C 1
ATOM 1550 O O . PRO A 1 204 ? -3.457 4.778 -8.341 1.00 98.38 204 PRO A O 1
ATOM 1553 N N . MET A 1 205 ? -3.332 3.155 -6.816 1.00 98.75 205 MET A N 1
ATOM 1554 C CA . MET A 1 205 ? -2.558 3.885 -5.827 1.00 98.75 205 MET A CA 1
ATOM 1555 C C . MET A 1 205 ? -1.105 3.420 -5.847 1.00 98.75 205 MET A C 1
ATOM 1557 O O . MET A 1 205 ? -0.826 2.246 -6.087 1.00 98.75 205 MET A O 1
ATOM 1561 N N . ILE A 1 206 ? -0.177 4.328 -5.562 1.00 98.94 206 ILE A N 1
ATOM 1562 C CA . ILE A 1 206 ? 1.245 4.006 -5.429 1.00 98.94 206 ILE A CA 1
ATOM 1563 C C . ILE A 1 206 ? 1.572 3.911 -3.947 1.00 98.94 206 ILE A C 1
ATOM 1565 O O . ILE A 1 206 ? 1.401 4.892 -3.223 1.00 98.94 206 ILE A O 1
ATOM 1569 N N . TYR A 1 207 ? 2.076 2.760 -3.512 1.00 98.88 207 TYR A N 1
ATOM 1570 C CA . TYR A 1 207 ? 2.790 2.649 -2.251 1.00 98.88 207 TYR A CA 1
ATOM 1571 C C . TYR A 1 207 ? 4.295 2.848 -2.485 1.00 98.88 207 TYR A C 1
ATOM 1573 O O . TYR A 1 207 ? 4.860 2.256 -3.403 1.00 98.88 207 TYR A O 1
ATOM 1581 N N . THR A 1 208 ? 4.949 3.694 -1.683 1.00 98.75 208 THR A N 1
ATOM 1582 C CA . THR A 1 208 ? 6.414 3.861 -1.710 1.00 98.75 208 THR A CA 1
ATOM 1583 C C . THR A 1 208 ? 6.934 4.524 -0.435 1.00 98.75 208 THR A C 1
ATOM 1585 O O . THR A 1 208 ? 6.259 5.329 0.210 1.00 98.75 208 THR A O 1
ATOM 1588 N N . ASN A 1 209 ? 8.209 4.292 -0.123 1.00 97.19 209 ASN A N 1
ATOM 1589 C CA . ASN A 1 209 ? 8.940 5.119 0.832 1.00 97.19 209 ASN A CA 1
ATOM 1590 C C . ASN A 1 209 ? 9.485 6.403 0.165 1.00 97.19 209 ASN A C 1
ATOM 1592 O O . ASN A 1 209 ? 10.023 6.315 -0.947 1.00 97.19 209 ASN A O 1
ATOM 1596 N N . PRO A 1 210 ? 9.471 7.577 0.833 1.00 96.56 210 PRO A N 1
ATOM 1597 C CA . PRO A 1 210 ? 10.037 8.812 0.281 1.00 96.56 210 PRO A CA 1
ATOM 1598 C C . PRO A 1 210 ? 11.518 8.720 -0.103 1.00 96.56 210 PRO A C 1
ATOM 1600 O O . PRO A 1 210 ? 11.940 9.292 -1.109 1.00 96.56 210 PRO A O 1
ATOM 1603 N N . SER A 1 211 ? 12.326 7.990 0.674 1.00 95.94 211 SER A N 1
ATOM 1604 C CA . SER A 1 211 ? 13.754 7.828 0.373 1.00 95.94 211 SER A CA 1
ATOM 1605 C C . SER A 1 211 ? 13.974 6.876 -0.797 1.00 95.94 211 SER A C 1
ATOM 1607 O O . SER A 1 211 ? 14.855 7.127 -1.614 1.00 95.94 211 SER A O 1
ATOM 1609 N N . PHE A 1 212 ? 13.150 5.832 -0.936 1.00 97.31 212 PHE A N 1
ATOM 1610 C CA . PHE A 1 212 ? 13.201 4.965 -2.112 1.00 97.31 212 PHE A CA 1
ATOM 1611 C C . PHE A 1 212 ? 12.888 5.758 -3.385 1.00 97.31 212 PHE A C 1
ATOM 1613 O O . PHE A 1 212 ? 13.705 5.801 -4.309 1.00 97.31 212 PHE A O 1
ATOM 1620 N N . TRP A 1 213 ? 11.753 6.464 -3.392 1.00 98.19 213 TRP A N 1
ATOM 1621 C CA . TRP A 1 213 ? 11.307 7.270 -4.529 1.00 98.19 213 TRP A CA 1
ATOM 1622 C C . TRP A 1 213 ? 12.362 8.301 -4.959 1.00 98.19 213 TRP A C 1
ATOM 1624 O O . TRP A 1 213 ? 12.697 8.418 -6.142 1.00 98.19 213 TRP A O 1
ATOM 1634 N N . ARG A 1 214 ? 12.971 8.995 -3.989 1.00 97.38 214 ARG A N 1
ATOM 1635 C CA . ARG A 1 214 ? 14.047 9.960 -4.239 1.00 97.38 214 ARG A CA 1
ATOM 1636 C C . ARG A 1 214 ? 15.324 9.295 -4.739 1.00 97.38 214 ARG A C 1
ATOM 1638 O O . ARG A 1 214 ? 15.857 9.687 -5.774 1.00 97.38 214 ARG A O 1
ATOM 1645 N N . ASP A 1 215 ? 15.848 8.321 -4.005 1.00 96.31 215 ASP A N 1
ATOM 1646 C CA . ASP A 1 215 ? 17.223 7.862 -4.204 1.00 96.31 215 ASP A CA 1
ATOM 1647 C C . ASP A 1 215 ? 17.327 6.866 -5.366 1.00 96.31 215 ASP A C 1
ATOM 1649 O O . ASP A 1 215 ? 18.326 6.856 -6.098 1.00 96.31 215 ASP A O 1
ATOM 1653 N N . PHE A 1 216 ? 16.294 6.046 -5.568 1.00 97.56 216 PHE A N 1
ATOM 1654 C CA . PHE A 1 216 ? 16.254 5.027 -6.613 1.00 97.56 216 PHE A CA 1
ATOM 1655 C C . PHE A 1 216 ? 15.597 5.550 -7.886 1.00 97.56 216 PHE A C 1
ATOM 1657 O O . PHE A 1 216 ? 16.220 5.482 -8.950 1.00 97.56 216 PHE A O 1
ATOM 1664 N N . LEU A 1 217 ? 14.415 6.163 -7.783 1.00 98.19 217 LEU A N 1
ATOM 1665 C CA . LEU A 1 217 ? 13.662 6.635 -8.951 1.00 98.19 217 LEU A CA 1
ATOM 1666 C C . LEU A 1 217 ? 13.936 8.094 -9.332 1.00 98.19 217 LEU A C 1
ATOM 1668 O O . LEU A 1 217 ? 13.651 8.481 -10.461 1.00 98.19 217 LEU A O 1
ATOM 1672 N N . GLY A 1 218 ? 14.577 8.881 -8.465 1.00 97.31 218 GLY A N 1
ATOM 1673 C CA . GLY A 1 218 ? 15.004 10.244 -8.788 1.00 97.31 218 GLY A CA 1
ATOM 1674 C C . GLY A 1 218 ? 13.887 11.287 -8.746 1.00 97.31 218 GLY A C 1
ATOM 1675 O O . GLY A 1 218 ? 14.011 12.288 -9.443 1.00 97.31 218 GLY A O 1
ATOM 1676 N N . ASN A 1 219 ? 12.826 11.068 -7.955 1.00 97.44 219 ASN A N 1
ATOM 1677 C CA . ASN A 1 219 ? 11.637 11.934 -7.898 1.00 97.44 219 ASN A CA 1
ATOM 1678 C C . ASN A 1 219 ? 11.049 12.249 -9.292 1.00 97.44 219 ASN A C 1
ATOM 1680 O O . ASN A 1 219 ? 10.992 13.421 -9.677 1.00 97.44 219 ASN A O 1
ATOM 1684 N N . PRO A 1 220 ? 10.645 11.235 -10.076 1.00 97.69 220 PRO A N 1
ATOM 1685 C CA . PRO A 1 220 ? 10.033 11.486 -11.374 1.00 97.69 220 PRO A CA 1
ATOM 1686 C C . PRO A 1 220 ? 8.702 12.239 -11.207 1.00 97.69 220 PRO A C 1
ATOM 1688 O O . PRO A 1 220 ? 7.970 12.014 -10.244 1.00 97.69 220 PRO A O 1
ATOM 1691 N N . SER A 1 221 ? 8.388 13.120 -12.157 1.00 95.38 221 SER A N 1
ATOM 1692 C CA . SER A 1 221 ? 7.083 13.788 -12.265 1.00 95.38 221 SER A CA 1
ATOM 1693 C C . SER A 1 221 ? 6.087 12.949 -13.074 1.00 95.38 221 SER A C 1
ATOM 1695 O O . SER A 1 221 ? 6.490 12.009 -13.759 1.00 95.38 221 SER A O 1
ATOM 1697 N N . GLY A 1 222 ? 4.806 13.328 -13.072 1.00 95.94 222 GLY A N 1
ATOM 1698 C CA . GLY A 1 222 ? 3.746 12.665 -13.841 1.00 95.94 222 GLY A CA 1
ATOM 1699 C C . GLY A 1 222 ? 2.992 11.583 -13.064 1.00 95.94 222 GLY A C 1
ATOM 1700 O O . GLY A 1 222 ? 2.206 10.848 -13.658 1.00 95.94 222 GLY A O 1
ATOM 1701 N N . PHE A 1 223 ? 3.219 11.487 -11.752 1.00 97.94 223 PHE A N 1
ATOM 1702 C CA . PHE A 1 223 ? 2.565 10.521 -10.862 1.00 97.94 223 PHE A CA 1
ATOM 1703 C C . PHE A 1 223 ? 1.633 11.182 -9.836 1.00 97.94 223 PHE A C 1
ATOM 1705 O O . PHE A 1 223 ? 0.895 10.490 -9.146 1.00 97.94 223 PHE A O 1
ATOM 1712 N N . GLU A 1 224 ? 1.616 12.515 -9.771 1.00 94.44 224 GLU A N 1
ATOM 1713 C CA . GLU A 1 224 ? 0.866 13.321 -8.801 1.00 94.44 224 GLU A CA 1
ATOM 1714 C C . GLU A 1 224 ? -0.662 13.153 -8.858 1.00 94.44 224 GLU A C 1
ATOM 1716 O O . GLU A 1 224 ? -1.348 13.483 -7.894 1.00 94.44 224 GLU A O 1
ATOM 1721 N N . ASN A 1 225 ? -1.198 12.622 -9.963 1.00 93.94 225 ASN A N 1
ATOM 1722 C CA . ASN A 1 225 ? -2.625 12.315 -10.104 1.00 93.94 225 ASN A CA 1
ATOM 1723 C C . ASN A 1 225 ? -3.006 10.934 -9.543 1.00 93.94 225 ASN A C 1
ATOM 1725 O O . ASN A 1 225 ? -4.194 10.653 -9.389 1.00 93.94 225 ASN A O 1
ATOM 1729 N N . TYR A 1 226 ? -2.030 10.073 -9.239 1.00 98.00 226 TYR A N 1
ATOM 1730 C CA . TYR A 1 226 ? -2.290 8.809 -8.556 1.00 98.00 226 TYR A CA 1
ATOM 1731 C C . TYR A 1 226 ? -2.303 9.036 -7.039 1.00 98.00 226 TYR A C 1
ATOM 1733 O O . TYR A 1 226 ? -1.417 9.721 -6.516 1.00 98.00 226 TYR A O 1
ATOM 1741 N N . PRO A 1 227 ? -3.261 8.447 -6.304 1.00 98.19 227 PRO A N 1
ATOM 1742 C CA . PRO A 1 227 ? -3.235 8.418 -4.849 1.00 98.19 227 PRO A CA 1
ATOM 1743 C C . PRO A 1 227 ? -1.901 7.888 -4.306 1.00 98.19 227 PRO A C 1
ATOM 1745 O O . PRO A 1 227 ? -1.312 6.963 -4.875 1.00 98.19 227 PRO A O 1
ATOM 1748 N N . LEU A 1 228 ? -1.452 8.442 -3.179 1.00 98.62 228 LEU A N 1
ATOM 1749 C CA . LEU A 1 228 ? -0.193 8.062 -2.537 1.00 98.62 228 LEU A CA 1
ATOM 1750 C C . LEU A 1 228 ? -0.448 7.339 -1.215 1.00 98.62 228 LEU A C 1
ATOM 1752 O O . LEU A 1 228 ? -1.086 7.879 -0.310 1.00 98.62 228 LEU A O 1
ATOM 1756 N N . TRP A 1 229 ? 0.133 6.155 -1.074 1.00 98.69 229 TRP A N 1
ATOM 1757 C CA . TRP A 1 229 ? 0.354 5.489 0.198 1.00 98.69 229 TRP A CA 1
ATOM 1758 C C . TRP A 1 229 ? 1.838 5.597 0.554 1.00 98.69 229 TRP A C 1
ATOM 1760 O O . TRP A 1 229 ? 2.698 4.966 -0.048 1.00 98.69 229 TRP A O 1
ATOM 1770 N N . THR A 1 230 ? 2.175 6.467 1.498 1.00 98.06 230 THR A N 1
ATOM 1771 C CA . THR A 1 230 ? 3.580 6.715 1.855 1.00 98.06 230 THR A CA 1
ATOM 1772 C C . THR A 1 230 ? 3.964 5.938 3.106 1.00 98.06 230 THR A C 1
ATOM 1774 O O . THR A 1 230 ? 3.166 5.857 4.039 1.00 98.06 230 THR A O 1
ATOM 1777 N N . SER A 1 231 ? 5.179 5.393 3.172 1.00 94.50 231 SER A N 1
ATOM 1778 C CA . SER A 1 231 ? 5.698 4.800 4.411 1.00 94.50 231 SER A CA 1
ATOM 1779 C C . SER A 1 231 ? 6.580 5.772 5.196 1.00 94.50 231 SER A C 1
ATOM 1781 O O . SER A 1 231 ? 7.382 6.533 4.646 1.00 94.50 231 SER A O 1
ATOM 1783 N N . GLY A 1 232 ? 6.441 5.746 6.521 1.00 89.38 232 GLY A N 1
ATOM 1784 C CA . GLY A 1 232 ? 7.242 6.552 7.437 1.00 89.38 232 GLY A CA 1
ATOM 1785 C C . GLY A 1 232 ? 6.997 6.147 8.882 1.00 89.38 232 GLY A C 1
ATOM 1786 O O . GLY A 1 232 ? 6.020 6.582 9.480 1.00 89.38 232 GLY A O 1
ATOM 1787 N N . TYR A 1 233 ? 7.879 5.324 9.450 1.00 84.81 233 TYR A N 1
ATOM 1788 C CA . TYR A 1 233 ? 7.655 4.705 10.761 1.00 84.81 233 TYR A CA 1
ATOM 1789 C C . TYR A 1 233 ? 7.904 5.682 11.908 1.00 84.81 233 TYR A C 1
ATOM 1791 O O . TYR A 1 233 ? 9.005 5.780 12.453 1.00 84.81 233 TYR A O 1
ATOM 1799 N N . SER A 1 234 ? 6.888 6.475 12.229 1.00 75.19 234 SER A N 1
ATOM 1800 C CA . SER A 1 234 ? 6.965 7.527 13.234 1.00 75.19 234 SER A CA 1
ATOM 1801 C C . SER A 1 234 ? 5.569 7.878 13.758 1.00 75.19 234 SER A C 1
ATOM 1803 O O . SER A 1 234 ? 4.563 7.366 13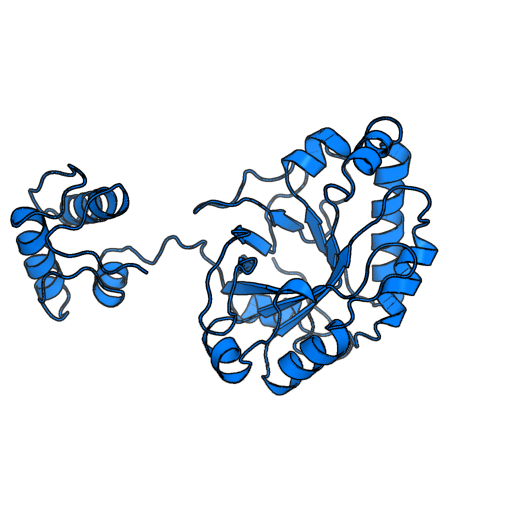.281 1.00 75.19 234 SER A O 1
ATOM 1805 N N . ASN A 1 235 ? 5.489 8.760 14.755 1.00 72.25 235 ASN A N 1
ATOM 1806 C CA . ASN A 1 235 ? 4.201 9.271 15.239 1.00 72.25 235 ASN A CA 1
ATOM 1807 C C . ASN A 1 235 ? 3.636 10.406 14.368 1.00 72.25 235 ASN A C 1
ATOM 1809 O O . ASN A 1 235 ? 2.476 10.766 14.524 1.00 72.25 235 ASN A O 1
ATOM 1813 N N . ASN A 1 236 ? 4.432 10.945 13.441 1.00 77.31 236 ASN A N 1
ATOM 1814 C CA . ASN A 1 236 ? 4.019 11.968 12.483 1.00 77.31 236 ASN A CA 1
ATOM 1815 C C . ASN A 1 236 ? 4.196 11.465 11.040 1.00 77.31 236 ASN A C 1
ATOM 1817 O O . ASN A 1 236 ? 5.149 10.717 10.780 1.00 77.31 236 ASN A O 1
ATOM 1821 N N . PRO A 1 237 ? 3.339 11.893 10.096 1.00 78.06 237 PRO A N 1
ATOM 1822 C CA . PRO A 1 237 ? 3.508 11.523 8.700 1.00 78.06 237 PRO A CA 1
ATOM 1823 C C . PRO A 1 237 ? 4.865 12.006 8.165 1.00 78.06 237 PRO A C 1
ATOM 1825 O O . PRO A 1 237 ? 5.387 13.029 8.627 1.00 78.06 237 PRO A O 1
ATOM 1828 N N . PRO A 1 238 ? 5.468 11.278 7.209 1.00 80.75 238 PRO A N 1
ATOM 1829 C CA . PRO A 1 238 ? 6.728 11.686 6.609 1.00 80.75 238 PRO A CA 1
ATOM 1830 C C . PRO A 1 238 ? 6.566 12.989 5.817 1.00 80.75 238 PRO A C 1
ATOM 1832 O O . PRO A 1 238 ? 5.462 13.394 5.452 1.00 80.75 238 PRO A O 1
ATOM 1835 N N . ALA A 1 239 ? 7.692 13.633 5.502 1.00 85.50 239 ALA A N 1
ATOM 1836 C CA . ALA A 1 239 ? 7.689 14.737 4.551 1.00 85.50 239 ALA A CA 1
ATOM 1837 C C . ALA A 1 239 ? 7.101 14.277 3.206 1.00 85.50 239 ALA A C 1
ATOM 1839 O O . ALA A 1 239 ? 7.406 13.177 2.733 1.00 85.50 239 ALA A O 1
ATOM 1840 N N . MET A 1 240 ? 6.285 15.134 2.592 1.00 91.69 240 MET A N 1
ATOM 1841 C CA . MET A 1 240 ? 5.659 14.830 1.309 1.00 91.69 240 MET A CA 1
ATOM 1842 C C . MET A 1 240 ? 6.700 14.601 0.214 1.00 91.69 240 MET A C 1
ATOM 1844 O O . MET A 1 240 ? 7.706 15.311 0.117 1.00 91.69 240 MET A O 1
ATOM 1848 N N . ILE A 1 241 ? 6.428 13.609 -0.630 1.00 93.25 241 ILE A N 1
ATOM 1849 C CA . ILE A 1 241 ? 7.208 13.344 -1.834 1.00 93.25 241 ILE A CA 1
ATOM 1850 C C . ILE A 1 241 ? 6.925 14.470 -2.844 1.00 93.25 241 ILE A C 1
ATOM 1852 O O . ILE A 1 241 ? 5.750 14.761 -3.084 1.00 93.25 241 ILE A O 1
ATOM 1856 N N . PRO A 1 242 ? 7.952 15.108 -3.446 1.00 94.25 242 PRO A N 1
ATOM 1857 C CA . PRO A 1 242 ? 7.742 16.154 -4.444 1.00 94.25 242 PRO A CA 1
ATOM 1858 C C . PRO A 1 242 ? 6.788 15.705 -5.557 1.00 94.25 242 PRO A C 1
ATOM 1860 O O . PRO A 1 242 ? 6.963 14.627 -6.117 1.00 94.25 242 PRO A O 1
ATOM 1863 N N . GLY A 1 243 ? 5.793 16.540 -5.865 1.00 92.12 243 GLY A N 1
ATOM 1864 C CA . GLY A 1 243 ? 4.703 16.229 -6.798 1.00 92.12 243 GLY A CA 1
ATOM 1865 C C . GLY A 1 243 ? 3.364 16.026 -6.087 1.00 92.12 243 GLY A C 1
ATOM 1866 O O . GLY A 1 243 ? 2.361 16.580 -6.525 1.00 92.12 243 GLY A O 1
ATOM 1867 N N . TRP A 1 244 ? 3.351 15.345 -4.938 1.00 96.56 244 TRP A N 1
ATOM 1868 C CA . TRP A 1 244 ? 2.134 15.162 -4.143 1.00 96.56 244 TRP A CA 1
ATOM 1869 C C . TRP A 1 244 ? 1.927 16.292 -3.136 1.00 96.56 244 TRP A C 1
ATOM 1871 O O . TRP A 1 244 ? 2.847 16.694 -2.423 1.00 96.56 244 TRP A O 1
ATOM 1881 N N . SER A 1 245 ? 0.686 16.773 -3.034 1.00 92.38 245 SER A N 1
ATOM 1882 C CA . SER A 1 245 ? 0.268 17.758 -2.025 1.00 92.38 245 SER A CA 1
ATOM 1883 C C . SER A 1 245 ? -0.248 17.118 -0.732 1.00 92.38 245 SER A C 1
ATOM 1885 O O . SER A 1 245 ? -0.269 17.773 0.306 1.00 92.38 245 SER A O 1
ATOM 1887 N N . HIS A 1 246 ? -0.641 15.845 -0.787 1.00 91.31 246 HIS A N 1
ATOM 1888 C CA . HIS A 1 246 ? -1.147 15.056 0.333 1.00 91.31 246 HIS A CA 1
ATOM 1889 C C . HIS A 1 246 ? -0.898 13.559 0.087 1.00 91.31 246 HIS A C 1
ATOM 1891 O O . HIS A 1 246 ? -0.675 13.138 -1.048 1.00 91.31 246 HIS A O 1
ATOM 1897 N N . TYR A 1 247 ? -0.927 12.755 1.151 1.00 95.12 247 TYR A N 1
ATOM 1898 C CA . TYR A 1 247 ? -1.024 11.298 1.059 1.00 95.12 247 TYR A CA 1
ATOM 1899 C C . TYR A 1 247 ? -2.479 10.864 1.270 1.00 95.12 247 TYR A C 1
ATOM 1901 O O . TYR A 1 247 ? -3.237 11.540 1.965 1.00 95.12 247 TYR A O 1
ATOM 1909 N N . THR A 1 248 ? -2.860 9.732 0.685 1.00 97.38 248 THR A N 1
ATOM 1910 C CA . THR A 1 248 ? -4.147 9.059 0.913 1.00 97.38 248 THR A CA 1
ATOM 1911 C C . THR A 1 248 ? -4.044 8.076 2.072 1.00 97.38 248 THR A C 1
ATOM 1913 O O . THR A 1 248 ? -4.910 8.054 2.941 1.00 97.38 248 THR A O 1
ATOM 1916 N N . PHE A 1 249 ? -2.956 7.305 2.122 1.00 98.31 249 PHE A N 1
ATOM 1917 C CA . PHE A 1 249 ? -2.633 6.423 3.242 1.00 98.31 249 PHE A CA 1
ATOM 1918 C C . PHE A 1 249 ? -1.205 6.670 3.728 1.00 98.31 249 PHE A C 1
ATOM 1920 O O . PHE A 1 249 ? -0.326 7.093 2.973 1.00 98.31 249 PHE A O 1
ATOM 1927 N N . TRP A 1 250 ? -0.973 6.404 5.003 1.00 97.75 250 TRP A N 1
ATOM 1928 C CA . TRP A 1 250 ? 0.337 6.470 5.622 1.00 97.75 250 TRP A CA 1
ATOM 1929 C C . TRP A 1 250 ? 0.590 5.204 6.437 1.00 97.75 250 TRP A C 1
ATOM 1931 O O . TRP A 1 250 ? -0.091 4.978 7.436 1.00 97.75 250 TRP A O 1
ATOM 1941 N N . GLN A 1 251 ? 1.596 4.424 6.035 1.00 97.88 251 GLN A N 1
ATOM 1942 C CA . GLN A 1 251 ? 2.097 3.301 6.822 1.00 97.88 251 GLN A CA 1
ATOM 1943 C C . GLN A 1 251 ? 3.015 3.831 7.926 1.00 97.88 251 GLN A C 1
ATOM 1945 O O . GLN A 1 251 ? 4.122 4.329 7.671 1.00 97.88 251 GLN A O 1
ATOM 1950 N N . ASN A 1 252 ? 2.534 3.774 9.166 1.00 91.94 252 ASN A N 1
ATOM 1951 C CA . ASN A 1 252 ? 3.155 4.433 10.312 1.00 91.94 252 ASN A CA 1
ATOM 1952 C C . ASN A 1 252 ? 3.989 3.497 11.197 1.00 91.94 252 ASN A C 1
ATOM 1954 O O . ASN A 1 252 ? 4.704 3.976 12.078 1.00 91.94 252 ASN A O 1
ATOM 1958 N N . SER A 1 253 ? 3.943 2.185 10.969 1.00 90.31 253 SER A N 1
ATOM 1959 C CA . SER A 1 253 ? 4.800 1.215 11.656 1.00 90.31 253 SER A CA 1
ATOM 1960 C C . SER A 1 253 ? 4.938 -0.064 10.844 1.00 90.31 253 SER A C 1
ATOM 1962 O O . SER A 1 253 ? 3.938 -0.525 10.312 1.00 90.31 253 SER A O 1
ATOM 1964 N N . GLY A 1 254 ? 6.139 -0.653 10.844 1.00 83.88 254 GLY A N 1
ATOM 1965 C CA . GLY A 1 254 ? 6.385 -2.023 10.373 1.00 83.88 254 GLY A CA 1
ATOM 1966 C C . GLY A 1 254 ? 6.400 -3.085 11.488 1.00 83.88 254 GLY A C 1
ATOM 1967 O O . GLY A 1 254 ? 6.705 -4.254 11.276 1.00 83.88 254 GLY A O 1
ATOM 1968 N N . THR A 1 255 ? 6.179 -2.660 12.735 1.00 86.81 255 THR A N 1
ATOM 1969 C CA . THR A 1 255 ? 6.215 -3.510 13.942 1.00 86.81 255 THR A CA 1
ATOM 1970 C C . THR A 1 255 ? 5.024 -3.233 14.853 1.00 86.81 255 THR A C 1
ATOM 1972 O O . THR A 1 255 ? 5.088 -3.321 16.084 1.00 86.81 255 THR A O 1
ATOM 1975 N N . GLY A 1 256 ? 3.908 -2.832 14.243 1.00 82.94 256 GLY A N 1
ATOM 1976 C CA . GLY A 1 256 ? 2.659 -2.590 14.939 1.00 82.94 256 GLY A CA 1
ATOM 1977 C C . GLY A 1 256 ? 2.166 -3.836 15.671 1.00 82.94 256 GLY A C 1
ATOM 1978 O O . GLY A 1 256 ? 2.481 -4.977 15.327 1.00 82.94 256 GLY A O 1
ATOM 1979 N N . LYS A 1 257 ? 1.374 -3.604 16.719 1.00 86.44 257 LYS A N 1
ATOM 1980 C CA . LYS A 1 257 ? 0.725 -4.655 17.506 1.00 86.44 257 LYS A CA 1
ATOM 1981 C C . LYS A 1 257 ? -0.783 -4.448 17.492 1.00 86.44 257 LYS A C 1
ATOM 1983 O O . LYS A 1 257 ? -1.268 -3.367 17.843 1.00 86.44 257 LYS A O 1
ATOM 1988 N N . ILE A 1 258 ? -1.507 -5.497 17.113 1.00 87.38 258 ILE A N 1
ATOM 1989 C CA . ILE A 1 258 ? -2.965 -5.601 17.223 1.00 87.38 258 ILE A CA 1
ATOM 1990 C C . ILE A 1 258 ? -3.317 -6.940 17.867 1.00 87.38 258 ILE A C 1
ATOM 1992 O O . ILE A 1 258 ? -2.583 -7.913 17.716 1.00 87.38 258 ILE A O 1
ATOM 1996 N N . SER A 1 259 ? -4.422 -7.003 18.601 1.00 91.06 259 SER A N 1
ATOM 1997 C CA . SER A 1 259 ? -4.785 -8.189 19.389 1.00 91.06 259 SER A CA 1
ATOM 1998 C C . SER A 1 259 ? -5.187 -9.369 18.503 1.00 91.06 259 SER A C 1
ATOM 2000 O O . SER A 1 259 ? -5.134 -10.521 18.931 1.00 91.06 259 SER A O 1
ATOM 2002 N N . SER A 1 260 ? -5.609 -9.090 17.269 1.00 89.31 260 SER A N 1
ATOM 2003 C CA . SER A 1 260 ? -6.037 -10.093 16.292 1.00 89.31 260 SER A CA 1
ATOM 2004 C C . SER A 1 260 ? -4.901 -10.863 15.609 1.00 89.31 260 SER A C 1
ATOM 2006 O O . SER A 1 260 ? -5.184 -11.895 14.996 1.00 89.31 260 SER A O 1
ATOM 2008 N N . ILE A 1 261 ? -3.645 -10.411 15.721 1.00 93.19 261 ILE A N 1
ATOM 2009 C CA . ILE A 1 261 ? -2.481 -11.005 15.045 1.00 93.19 261 ILE A CA 1
ATOM 2010 C C . ILE A 1 261 ? -1.369 -11.265 16.059 1.00 93.19 261 ILE A C 1
ATOM 2012 O O . ILE A 1 261 ? -0.936 -10.369 16.781 1.00 93.19 261 ILE A O 1
ATOM 2016 N N . ASN A 1 262 ? -0.868 -12.501 16.093 1.00 92.06 262 ASN A N 1
ATOM 2017 C CA . ASN A 1 262 ? 0.307 -12.830 16.891 1.00 92.06 262 ASN A CA 1
ATOM 2018 C C . ASN A 1 262 ? 1.580 -12.532 16.094 1.00 92.06 262 ASN A C 1
ATOM 2020 O O . ASN A 1 262 ? 1.958 -13.311 15.223 1.00 92.06 262 ASN A O 1
ATOM 2024 N N . GLY A 1 263 ? 2.249 -11.428 16.408 1.00 91.50 263 GLY A N 1
ATOM 2025 C CA . GLY A 1 263 ? 3.464 -11.017 15.713 1.00 91.50 263 GLY A CA 1
ATOM 2026 C C . GLY A 1 263 ? 3.495 -9.521 15.473 1.00 91.50 263 GLY A C 1
ATOM 2027 O O . GLY A 1 263 ? 2.795 -8.762 16.142 1.00 91.50 263 GLY A O 1
ATOM 2028 N N . ASP A 1 264 ? 4.388 -9.098 14.592 1.00 91.56 264 ASP A N 1
ATOM 2029 C CA . ASP A 1 264 ? 4.388 -7.749 14.037 1.00 91.56 264 ASP A CA 1
ATOM 2030 C C . ASP A 1 264 ? 3.366 -7.666 12.893 1.00 91.56 264 ASP A C 1
ATOM 2032 O O . ASP A 1 264 ? 3.120 -8.647 12.183 1.00 91.56 264 ASP A O 1
ATOM 2036 N N . VAL A 1 265 ? 2.748 -6.500 12.743 1.00 94.50 265 VAL A N 1
ATOM 2037 C CA . VAL A 1 265 ? 1.913 -6.160 11.592 1.00 94.50 265 VAL A CA 1
ATOM 2038 C C . VAL A 1 265 ? 2.153 -4.711 11.206 1.00 94.50 265 VAL A C 1
ATOM 2040 O O . VAL A 1 265 ? 2.354 -3.856 12.076 1.00 94.50 265 VAL A O 1
ATOM 2043 N N . ASP A 1 266 ? 2.096 -4.447 9.912 1.00 97.06 266 ASP A N 1
ATOM 2044 C CA . ASP A 1 266 ? 2.187 -3.098 9.392 1.00 97.06 266 ASP A CA 1
ATOM 2045 C C . ASP A 1 266 ? 0.891 -2.351 9.730 1.00 97.06 266 ASP A C 1
ATOM 2047 O O . ASP A 1 266 ? -0.213 -2.885 9.593 1.00 97.06 266 ASP A O 1
ATOM 2051 N N . THR A 1 267 ? 1.011 -1.147 10.290 1.00 96.44 267 THR A N 1
ATOM 2052 C CA . THR A 1 267 ? -0.155 -0.322 10.632 1.00 96.44 267 THR A CA 1
ATOM 2053 C C . THR A 1 267 ? -0.235 0.901 9.750 1.00 96.44 267 THR A C 1
ATOM 2055 O O . THR A 1 267 ? 0.779 1.534 9.448 1.00 96.44 267 THR A O 1
ATOM 2058 N N . ASP A 1 268 ? -1.470 1.264 9.419 1.00 97.69 268 ASP A N 1
ATOM 2059 C CA . ASP A 1 268 ? -1.770 2.322 8.472 1.00 97.69 268 ASP A CA 1
ATOM 2060 C C . ASP A 1 268 ? -2.786 3.310 9.009 1.00 97.69 268 ASP A C 1
ATOM 2062 O O . ASP A 1 268 ? -3.632 3.012 9.862 1.00 97.69 268 ASP A O 1
ATOM 2066 N N . VAL A 1 269 ? -2.727 4.498 8.424 1.00 95.69 269 VAL A N 1
ATOM 2067 C CA . VAL A 1 269 ? -3.683 5.570 8.635 1.00 95.69 269 VAL A CA 1
ATOM 2068 C C . VAL A 1 269 ? -4.166 6.065 7.281 1.00 95.69 269 VAL A C 1
ATOM 2070 O O . VAL A 1 269 ? -3.372 6.498 6.452 1.00 95.69 269 VAL A O 1
ATOM 2073 N N . PHE A 1 270 ? -5.476 6.053 7.075 1.00 96.31 270 PHE A N 1
ATOM 2074 C CA . PHE A 1 270 ? -6.133 6.755 5.982 1.00 96.31 270 PHE A CA 1
ATOM 2075 C C . PHE A 1 270 ? -6.317 8.237 6.325 1.00 96.31 270 PHE A C 1
ATOM 2077 O O . PHE A 1 270 ? -6.828 8.566 7.394 1.00 96.31 270 PHE A O 1
ATOM 2084 N N . ASN A 1 271 ? -5.925 9.123 5.414 1.00 92.75 271 ASN A N 1
ATOM 2085 C CA . ASN A 1 271 ? -6.027 10.570 5.573 1.00 92.75 271 ASN A CA 1
ATOM 2086 C C . ASN A 1 271 ? -7.410 11.082 5.146 1.00 92.75 271 ASN A C 1
ATOM 2088 O O . ASN A 1 271 ? -7.605 11.475 3.997 1.00 92.75 271 ASN A O 1
ATOM 2092 N N . GLY A 1 272 ? -8.368 11.045 6.068 1.00 86.19 272 GLY A N 1
ATOM 2093 C CA . GLY A 1 272 ? -9.733 11.514 5.840 1.00 86.19 272 GLY A CA 1
ATOM 2094 C C . GLY A 1 272 ? -10.726 10.910 6.826 1.00 86.19 272 GLY A C 1
ATOM 2095 O O . GLY A 1 272 ? -10.347 10.191 7.756 1.00 86.19 272 GLY A O 1
ATOM 2096 N N . GLU A 1 273 ? -12.005 11.190 6.592 1.00 84.81 273 GLU A N 1
ATOM 2097 C CA . GLU A 1 273 ? -13.125 10.703 7.395 1.00 84.81 273 GLU A CA 1
ATOM 2098 C C . GLU A 1 273 ? -13.701 9.389 6.839 1.00 84.81 273 GLU A C 1
ATOM 2100 O O . GLU A 1 273 ? -13.334 8.910 5.762 1.00 84.81 273 GLU A O 1
ATOM 2105 N N . MET A 1 274 ? -14.632 8.766 7.571 1.00 83.44 274 MET A N 1
ATOM 2106 C CA . MET A 1 274 ? -15.137 7.427 7.212 1.00 83.44 274 MET A CA 1
ATOM 2107 C C . MET A 1 274 ? -15.897 7.444 5.891 1.00 83.44 274 MET A C 1
ATOM 2109 O O . MET A 1 274 ? -15.763 6.521 5.088 1.00 83.44 274 MET A O 1
ATOM 2113 N N . ASP A 1 275 ? -16.629 8.521 5.628 1.00 82.69 275 ASP A N 1
ATOM 2114 C CA . ASP A 1 275 ? -17.342 8.701 4.368 1.00 82.69 275 ASP A CA 1
ATOM 2115 C C . ASP A 1 275 ? -16.374 8.831 3.180 1.00 82.69 275 ASP A C 1
ATOM 2117 O O . ASP A 1 275 ? -16.680 8.359 2.082 1.00 82.69 275 ASP A O 1
ATOM 2121 N N . ASP A 1 276 ? -15.177 9.391 3.389 1.00 88.88 276 ASP A N 1
ATOM 2122 C CA . ASP A 1 276 ? -14.133 9.465 2.363 1.00 88.88 276 ASP A CA 1
ATOM 2123 C C . ASP A 1 276 ? -13.564 8.079 2.063 1.00 88.88 276 ASP A C 1
ATOM 2125 O O . ASP A 1 276 ? -13.408 7.713 0.897 1.00 88.88 276 ASP A O 1
ATOM 2129 N N . LEU A 1 277 ? -13.327 7.275 3.104 1.00 90.19 277 LEU A N 1
ATOM 2130 C CA . LEU A 1 277 ? -12.858 5.898 2.962 1.00 90.19 277 LEU A CA 1
ATOM 2131 C C . LEU A 1 277 ? -13.901 5.012 2.258 1.00 90.19 277 LEU A C 1
ATOM 2133 O O . LEU A 1 277 ? -13.561 4.251 1.350 1.00 90.19 277 LEU A O 1
ATOM 2137 N N . ILE A 1 278 ? -15.180 5.135 2.629 1.00 86.81 278 ILE A N 1
ATOM 2138 C CA . ILE A 1 278 ? -16.292 4.426 1.976 1.00 86.81 278 ILE A CA 1
ATOM 2139 C C . ILE A 1 278 ? -16.398 4.843 0.506 1.00 86.81 278 ILE A C 1
ATOM 2141 O O . ILE A 1 278 ? -16.534 3.990 -0.376 1.00 86.81 278 ILE A O 1
ATOM 2145 N N . ARG A 1 279 ? -16.297 6.144 0.215 1.00 88.94 279 ARG A N 1
ATOM 2146 C CA . ARG A 1 279 ? -16.307 6.677 -1.153 1.00 88.94 279 ARG A CA 1
ATOM 2147 C C . ARG A 1 279 ? -15.130 6.150 -1.969 1.00 88.94 279 ARG A C 1
ATOM 2149 O O . ARG A 1 279 ? -15.339 5.719 -3.102 1.00 88.94 279 ARG A O 1
ATOM 2156 N N . LEU A 1 280 ? -13.929 6.104 -1.393 1.00 94.06 280 LEU A N 1
ATOM 2157 C CA . LEU A 1 280 ? -12.755 5.506 -2.031 1.00 94.06 280 LEU A CA 1
ATOM 2158 C C . LEU A 1 280 ? -12.973 4.019 -2.342 1.00 94.06 280 LEU A C 1
ATOM 2160 O O . LEU A 1 280 ? -12.536 3.539 -3.385 1.00 94.06 280 LEU A O 1
ATOM 2164 N N . ALA A 1 281 ? -13.690 3.300 -1.478 1.00 95.25 281 ALA A N 1
ATOM 2165 C CA . ALA A 1 281 ? -14.007 1.880 -1.627 1.00 95.25 281 ALA A CA 1
ATOM 2166 C C . ALA A 1 281 ? -15.290 1.584 -2.440 1.00 95.25 281 ALA A C 1
ATOM 2168 O O . ALA A 1 281 ? -15.741 0.436 -2.490 1.00 95.25 281 ALA A O 1
ATOM 2169 N N . SER A 1 282 ? -15.909 2.605 -3.042 1.00 90.62 282 SER A N 1
ATOM 2170 C CA . SER A 1 282 ? -17.137 2.482 -3.844 1.00 90.62 282 SER A CA 1
ATOM 2171 C C . SER A 1 282 ? -16.806 2.275 -5.327 1.00 90.62 282 SER A C 1
ATOM 2173 O O . SER A 1 282 ? -15.885 2.945 -5.780 1.00 90.62 282 SER A O 1
ATOM 2175 N N . PRO A 1 283 ? -17.557 1.476 -6.120 1.00 81.31 283 PRO A N 1
ATOM 2176 C CA . PRO A 1 283 ? -17.247 1.088 -7.516 1.00 81.31 283 PRO A CA 1
ATOM 2177 C C . PRO A 1 283 ? -16.970 2.227 -8.509 1.00 81.31 283 PRO A C 1
ATOM 2179 O O . PRO A 1 283 ? -16.219 2.051 -9.466 1.00 81.31 283 PRO A O 1
ATOM 2182 N N . SER A 1 284 ? -17.522 3.415 -8.262 1.00 73.56 284 SER A N 1
ATOM 2183 C CA . SER A 1 284 ? -17.266 4.639 -9.029 1.00 73.56 284 SER A CA 1
ATOM 2184 C C . SER A 1 284 ? -16.918 5.767 -8.052 1.00 73.56 284 SER A C 1
ATOM 2186 O O . SER A 1 284 ? -17.814 6.498 -7.621 1.00 73.56 284 SER A O 1
ATOM 2188 N N . PRO A 1 285 ? -15.646 5.883 -7.634 1.00 60.19 285 PRO A N 1
ATOM 2189 C CA . PRO A 1 285 ? -15.255 6.831 -6.613 1.00 60.19 285 PRO A CA 1
ATOM 2190 C C . PRO A 1 285 ? -15.304 8.226 -7.240 1.00 60.19 285 PRO A C 1
ATOM 2192 O O . PRO A 1 285 ? -14.630 8.505 -8.230 1.00 60.19 285 PRO A O 1
ATOM 2195 N N . GLN A 1 286 ? -16.149 9.098 -6.696 1.00 53.66 286 GLN A N 1
ATOM 2196 C CA . GLN A 1 286 ? -16.093 10.521 -7.032 1.00 53.66 286 GLN A CA 1
ATOM 2197 C C . GLN A 1 286 ? -14.767 11.098 -6.502 1.00 53.66 286 GLN A C 1
ATOM 2199 O O . GLN A 1 286 ? -14.297 10.614 -5.467 1.00 53.66 286 GLN A O 1
ATOM 2204 N N . PRO A 1 287 ? -14.177 12.124 -7.148 1.00 49.78 287 PRO A N 1
ATOM 2205 C CA . PRO A 1 287 ? -12.948 12.753 -6.669 1.00 49.78 287 PRO A CA 1
ATOM 2206 C C . PRO A 1 287 ? -13.042 13.116 -5.179 1.00 49.78 287 PRO A C 1
ATOM 2208 O O . PRO A 1 287 ? -14.058 13.654 -4.724 1.00 49.78 287 PRO A O 1
ATOM 2211 N N . ILE A 1 288 ? -12.001 12.786 -4.414 1.00 50.34 288 ILE A N 1
ATOM 2212 C CA . ILE A 1 288 ? -11.830 13.269 -3.040 1.00 50.34 288 ILE A CA 1
ATOM 2213 C C . ILE A 1 288 ? -11.218 14.669 -3.175 1.00 50.34 288 ILE A C 1
ATOM 2215 O O . ILE A 1 288 ? -10.210 14.821 -3.863 1.00 50.34 288 ILE A O 1
ATOM 2219 N N . ILE A 1 289 ? -11.913 15.680 -2.644 1.00 41.31 289 ILE A N 1
ATOM 2220 C CA . ILE A 1 289 ? -11.566 17.107 -2.768 1.00 41.31 289 ILE A CA 1
ATOM 2221 C C . ILE A 1 289 ? -10.650 17.493 -1.614 1.00 41.31 289 ILE A C 1
ATOM 2223 O O . ILE A 1 289 ? -10.998 17.093 -0.481 1.00 41.31 289 ILE A O 1
#

Foldseek 3Di:
DDKDAAAQFDDVQLVLVVLLVVVVQPDDSRRHRHPSQLVSLLVQCVVQVHDSPSMDDPVSCVSSVVPPLQPPFFKEFEDALVLPAFDLVQRLVVGQEYEYEQEEFQAGGGPCLVVVVVSCVVSVHQYEYEYEYQQPPGALVSSLCNRCVSPDQLQDFSYAAYEYEQEQDPPNVSLVVQQVCLVSSVVRVVSNQVVSCVVQVARYAYEYELCRCCVRNNLDEPCQPHAYEYEDQASDADDDRPSHPDHQKYFHHQADDDPRTDGGTTMMGGNDDPVQSRLSRHSNRDDDD

InterPro domains:
  IPR002053 Glycoside hydrolase, family 25 [PF01183] (77-260)
  IPR002053 Glycoside hydrolase, family 25 [PS51904] (73-285)
  IPR002477 Peptidoglycan binding-like [PF01471] (9-64)
  IPR017853 Glycoside hydrolase superfamily [SSF51445] (72-282)
  IPR018077 Glycoside hydrolase, family 25 subgroup [SM00641] (74-182)
  IPR036365 PGBD-like superfamily [SSF47090] (3-65)
  IPR036366 PGBD superfamily [G3DSA:1.10.101.10] (1-63)

Secondary structure (DSSP, 8-state):
-PPB-TT-BSHHHHHHHHHHHHTT-----SSB--HHHHHHHHHHHHHTTS--SS-B-HHHHHHTT----S-SSEEEEEE-GGG-SB-HHHHHHH-SEEEEEEEETTTEE-TTHHHHHHHHHHTT-EEEEEEE---SS--HHHHHHHHHTT---TTSTTBPPPEEE----SSGGGGGGTTTTHHHHHHHHHHHHHHHHHHHSS-PEEEE-HHHIIIII---SS-TTS-EEEE--SSSPPPPPTT-S--SEEEEEEEE--TTBSS-EEEEEESS-HHHHHHHTSSSPPPP-

Nearest PDB structures (foldseek):
  1jfx-assembly1_A  TM=9.330E-01  e=4.308E-21  Streptomyces coelicolor
  6zm8-assembly1_A  TM=9.293E-01  e=1.172E-18  Sodiomyces alcalophilus
  3hmc-assembly1_A  TM=8.480E-01  e=7.146E-11  Bacillus anthracis
  4jz5-assembly1_A  TM=7.293E-01  e=3.950E-12  Listeria phage P40
  2nw0-assembly2_B  TM=8.073E-01  e=3.771E-10  Bacteriophage sp.

Organism: NCBI:txid423350

Sequence (289 aa):
MNLLQLGSQGSDVQKLQNQLIAQGFQIAADGIFGPGTQAALKQYQQSKGLTADGIAGANTFSALGDSVTTATGIRGIDISHNNGAINWAILATEVSFVYCKASQGNSFKDPMFQQNFHRLAVANIIRGGYHFLNFQNSPADVQVENFLACGIDYSVMNVLPPVLDVEWQVPQALNDYIKPNRTACVQLVADWLSAVELRTGRVPMIYTNPSFWRDFLGNPSGFENYPLWTSGYSNNPPAMIPGWSHYTFWQNSGTGKISSINGDVDTDVFNGEMDDLIRLASPSPQPII

Radius of gyration: 21.93 Å; Cα contacts (8 Å, |Δi|>4): 552; chains: 1; bounding box: 40×44×62 Å